Protein AF-A0A924Z1G3-F1 (afdb_monomer)

Radius of gyration: 23.83 Å; Cα contacts (8 Å, |Δi|>4): 355; chains: 1; bounding box: 71×50×81 Å

pLDDT: mean 85.15, std 18.87, range [30.86, 98.88]

Structure (mmCIF, N/CA/C/O backbone):
data_AF-A0A924Z1G3-F1
#
_entry.id   AF-A0A924Z1G3-F1
#
loop_
_atom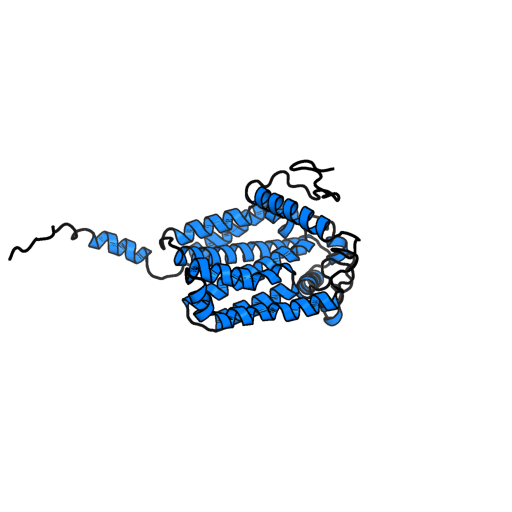_site.group_PDB
_atom_site.id
_atom_site.type_symbol
_atom_site.label_atom_id
_atom_site.label_alt_id
_atom_site.label_comp_id
_atom_site.label_asym_id
_atom_site.label_entity_id
_atom_site.label_seq_id
_atom_site.pdbx_PDB_ins_code
_atom_site.Cartn_x
_atom_site.Cartn_y
_atom_site.Cartn_z
_atom_site.occupancy
_atom_site.B_iso_or_equiv
_atom_site.auth_seq_id
_atom_site.auth_comp_id
_atom_site.auth_asym_id
_atom_site.auth_atom_id
_atom_site.pdbx_PDB_model_num
ATOM 1 N N . MET A 1 1 ? -36.038 4.996 56.660 1.00 42.31 1 MET A N 1
ATOM 2 C CA . MET A 1 1 ? -36.622 4.134 55.610 1.00 42.31 1 MET A CA 1
ATOM 3 C C . MET A 1 1 ? -37.498 5.007 54.729 1.00 42.31 1 MET A C 1
ATOM 5 O O . MET A 1 1 ? -38.555 5.425 55.170 1.00 42.31 1 MET A O 1
ATOM 9 N N . SER A 1 2 ? -37.010 5.364 53.544 1.00 33.62 2 SER A N 1
ATOM 10 C CA . SER A 1 2 ? -37.752 6.090 52.510 1.00 33.62 2 SER A CA 1
ATOM 11 C C . SER A 1 2 ? -37.329 5.473 51.181 1.00 33.62 2 SER A C 1
ATOM 13 O O . SER A 1 2 ? -36.152 5.523 50.829 1.00 33.62 2 SER A O 1
ATOM 15 N N . ALA A 1 3 ? -38.258 4.781 50.525 1.00 36.69 3 ALA A N 1
ATOM 16 C CA . ALA A 1 3 ? -38.058 4.166 49.223 1.00 36.69 3 ALA A CA 1
ATOM 17 C C . ALA A 1 3 ? -38.470 5.180 48.148 1.00 36.69 3 ALA A C 1
ATOM 19 O O . ALA A 1 3 ? -39.640 5.544 48.057 1.00 36.69 3 ALA A O 1
ATOM 20 N N . GLN A 1 4 ? -37.511 5.648 47.348 1.00 35.72 4 GLN A N 1
ATOM 21 C CA . GLN A 1 4 ? -37.794 6.430 46.145 1.00 35.72 4 GLN A CA 1
ATOM 22 C C . GLN A 1 4 ? -38.239 5.487 45.018 1.00 35.72 4 GLN A C 1
ATOM 24 O O . GLN A 1 4 ? -37.477 4.630 44.572 1.00 35.72 4 GLN A O 1
ATOM 29 N N . GLN A 1 5 ? -39.485 5.652 44.571 1.00 38.03 5 GLN A N 1
ATOM 30 C CA . GLN A 1 5 ? -40.029 5.043 43.356 1.00 38.03 5 GLN A CA 1
ATOM 31 C C . GLN A 1 5 ? -39.464 5.743 42.109 1.00 38.03 5 GLN A C 1
ATOM 33 O O . GLN A 1 5 ? -39.515 6.967 42.000 1.00 38.03 5 GLN A O 1
ATOM 38 N N . PHE A 1 6 ? -38.961 4.955 41.156 1.00 30.86 6 PHE A N 1
ATOM 39 C CA . PHE A 1 6 ? -38.629 5.398 39.797 1.00 30.86 6 PHE A CA 1
ATOM 40 C C . PHE A 1 6 ? -39.895 5.421 38.905 1.00 30.86 6 PHE A C 1
ATOM 42 O O . PHE A 1 6 ? -40.743 4.540 39.066 1.00 30.86 6 PHE A O 1
ATOM 49 N N . PRO A 1 7 ? -40.045 6.366 37.950 1.00 34.09 7 PRO A N 1
ATOM 50 C CA . PRO A 1 7 ? -41.240 6.459 37.102 1.00 34.09 7 PRO A CA 1
ATOM 51 C C . PRO A 1 7 ? -41.309 5.387 35.996 1.00 34.09 7 PRO A C 1
ATOM 53 O O . PRO A 1 7 ? -40.314 5.070 35.346 1.00 34.09 7 PRO A O 1
ATOM 56 N N . GLN A 1 8 ? -42.523 4.880 35.756 1.00 38.50 8 GLN A N 1
ATOM 57 C CA . GLN A 1 8 ? -42.908 3.853 34.774 1.00 38.50 8 GLN A CA 1
ATOM 58 C C . GLN A 1 8 ? -43.097 4.402 33.339 1.00 38.50 8 GLN A C 1
ATOM 60 O O . GLN A 1 8 ? -44.210 4.406 32.820 1.00 38.50 8 GLN A O 1
ATOM 65 N N . THR A 1 9 ? -42.041 4.850 32.656 1.00 37.19 9 THR A N 1
ATOM 66 C CA . THR A 1 9 ? -42.156 5.353 31.261 1.00 37.19 9 THR A CA 1
ATOM 67 C C . THR A 1 9 ? -41.423 4.525 30.200 1.00 37.19 9 THR A C 1
ATOM 69 O O . THR A 1 9 ? -41.152 5.024 29.115 1.00 37.19 9 THR A O 1
ATOM 72 N N . LEU A 1 10 ? -41.153 3.240 30.446 1.00 34.25 10 LEU A N 1
ATOM 73 C CA . LEU A 1 10 ? -40.474 2.352 29.484 1.00 34.25 10 LEU A CA 1
ATOM 74 C C . LEU A 1 10 ? -41.282 1.083 29.187 1.00 34.25 10 LEU A C 1
ATOM 76 O O . LEU A 1 10 ? -40.816 -0.025 29.441 1.00 34.25 10 LEU A O 1
ATOM 80 N N . GLN A 1 11 ? -42.511 1.222 28.684 1.00 34.03 11 GLN A N 1
ATOM 81 C CA . GLN A 1 11 ? -43.325 0.043 28.349 1.00 34.03 11 GLN A CA 1
ATOM 82 C C . GLN A 1 11 ? -44.000 0.049 26.972 1.00 34.03 11 GLN A C 1
ATOM 84 O O . GLN A 1 11 ? -44.698 -0.910 26.668 1.00 34.03 11 GLN A O 1
ATOM 89 N N . ASN A 1 12 ? -43.723 1.030 26.103 1.00 35.09 12 ASN A N 1
ATOM 90 C CA . ASN A 1 12 ? -44.303 1.074 24.749 1.00 35.09 12 ASN A CA 1
ATOM 91 C C . ASN A 1 12 ? -43.307 1.013 23.572 1.00 35.09 12 ASN A C 1
ATOM 93 O O . ASN A 1 12 ? -43.742 1.107 22.430 1.00 35.09 12 ASN A O 1
ATOM 97 N N . ASP A 1 13 ? -42.018 0.740 23.801 1.00 38.75 13 ASP A N 1
ATOM 98 C CA . ASP A 1 13 ? -41.019 0.618 22.715 1.00 38.75 13 ASP A CA 1
ATOM 99 C C . ASP A 1 13 ? -40.715 -0.829 22.278 1.00 38.75 13 ASP A C 1
ATOM 101 O O . ASP A 1 13 ? -39.900 -1.072 21.392 1.00 38.75 13 ASP A O 1
ATOM 105 N N . ALA A 1 14 ? -41.408 -1.831 22.827 1.00 36.75 14 ALA A N 1
ATOM 106 C CA . ALA A 1 14 ? -41.093 -3.237 22.547 1.00 36.75 14 ALA A CA 1
ATOM 107 C C . ALA A 1 14 ? -41.352 -3.669 21.083 1.00 36.75 14 ALA A C 1
ATOM 109 O O . ALA A 1 14 ? -40.750 -4.638 20.612 1.00 36.75 14 ALA A O 1
ATOM 110 N N . ALA A 1 15 ? -42.217 -2.957 20.348 1.00 36.31 15 ALA A N 1
ATOM 111 C CA . ALA A 1 15 ? -42.542 -3.251 18.947 1.00 36.31 15 ALA A CA 1
ATOM 112 C C . ALA A 1 15 ? -41.653 -2.497 17.932 1.00 36.31 15 ALA A C 1
ATOM 114 O O . ALA A 1 15 ? -41.429 -2.984 16.824 1.00 36.31 15 ALA A O 1
ATOM 115 N N . SER A 1 16 ? -41.109 -1.331 18.299 1.00 38.12 16 SER A N 1
ATOM 116 C CA . SER A 1 16 ? -40.141 -0.578 17.484 1.00 38.12 16 SER A CA 1
ATOM 117 C C . SER A 1 16 ? -38.719 -1.124 17.664 1.00 38.12 16 SER A C 1
ATOM 119 O O . SER A 1 16 ? -37.972 -1.230 16.686 1.00 38.12 16 SER A O 1
ATOM 121 N N . ASP A 1 17 ? -38.374 -1.579 18.873 1.00 36.97 17 ASP A N 1
ATOM 122 C CA . ASP A 1 17 ? -37.082 -2.204 19.168 1.00 36.97 17 ASP A CA 1
ATOM 123 C C . ASP A 1 17 ? -36.916 -3.586 18.529 1.00 36.97 17 ASP A C 1
ATOM 125 O O . ASP A 1 17 ? -35.795 -3.976 18.215 1.00 36.97 17 ASP A O 1
ATOM 129 N N . THR A 1 18 ? -37.996 -4.323 18.262 1.00 38.16 18 THR A N 1
ATOM 130 C CA . THR A 1 18 ? -37.927 -5.631 17.584 1.00 38.16 18 THR A CA 1
ATOM 131 C C . THR A 1 18 ? -37.668 -5.495 16.080 1.00 38.16 18 THR A C 1
ATOM 133 O O . THR A 1 18 ? -36.823 -6.217 15.549 1.00 38.16 18 THR A O 1
ATOM 136 N N . ALA A 1 19 ? -38.270 -4.507 15.407 1.00 34.28 19 ALA A N 1
ATOM 137 C CA . ALA A 1 19 ? -37.985 -4.202 13.998 1.00 34.28 19 ALA A CA 1
ATOM 138 C C . ALA A 1 19 ? -36.577 -3.603 13.797 1.00 34.28 19 ALA A C 1
ATOM 140 O O . ALA A 1 19 ? -35.892 -3.893 12.811 1.00 34.28 19 ALA A O 1
ATOM 141 N N . LEU A 1 20 ? -36.103 -2.804 14.759 1.00 35.56 20 LEU A N 1
ATOM 142 C CA . LEU A 1 20 ? -34.738 -2.283 14.771 1.00 35.56 20 LEU A CA 1
ATOM 143 C C . LEU A 1 20 ? -33.723 -3.381 15.128 1.00 35.56 20 LEU A C 1
ATOM 145 O O . LEU A 1 20 ? -32.708 -3.509 14.447 1.00 35.56 20 LEU A O 1
ATOM 149 N N . ALA A 1 21 ? -34.003 -4.250 16.101 1.00 33.88 21 ALA A N 1
ATOM 150 C CA . ALA A 1 21 ? -33.153 -5.396 16.436 1.00 33.88 21 ALA A CA 1
ATOM 151 C C . ALA A 1 21 ? -33.030 -6.410 15.283 1.00 33.88 21 ALA A C 1
ATOM 153 O O . ALA A 1 21 ? -31.948 -6.975 15.091 1.00 33.88 21 ALA A O 1
ATOM 154 N N . GLU A 1 22 ? -34.069 -6.591 14.459 1.00 35.38 22 GLU A N 1
ATOM 155 C CA . GLU A 1 22 ? -33.998 -7.391 13.227 1.00 35.38 22 GLU A CA 1
ATOM 156 C C . GLU A 1 22 ? -33.122 -6.745 12.138 1.00 35.38 22 GLU A C 1
ATOM 158 O O . GLU A 1 22 ? -32.389 -7.448 11.434 1.00 35.38 22 GLU A O 1
ATOM 163 N N . LEU A 1 23 ? -33.089 -5.410 12.060 1.00 37.44 23 LEU A N 1
ATOM 164 C CA . LEU A 1 23 ? -32.123 -4.652 11.249 1.00 37.44 23 LEU A CA 1
ATOM 165 C C . LEU A 1 23 ? -30.696 -4.661 11.843 1.00 37.44 23 LEU A C 1
ATOM 167 O O . LEU A 1 23 ? -29.722 -4.479 11.105 1.00 37.44 23 LEU A O 1
ATOM 171 N N . PHE A 1 24 ? -30.557 -4.916 13.153 1.00 43.78 24 PHE A N 1
ATOM 172 C CA . PHE A 1 24 ? -29.307 -4.868 13.932 1.00 43.78 24 PHE A CA 1
ATOM 173 C C . PHE A 1 24 ? -28.750 -6.228 14.378 1.00 43.78 24 PHE A C 1
ATOM 175 O O . PHE A 1 24 ? -27.794 -6.286 15.165 1.00 43.78 24 PHE A O 1
ATOM 182 N N . GLY A 1 25 ? -29.244 -7.328 13.806 1.00 36.34 25 GLY A N 1
ATOM 183 C CA . GLY A 1 25 ? -28.606 -8.633 13.932 1.00 36.34 25 GLY A CA 1
ATOM 184 C C . GLY A 1 25 ? -27.134 -8.574 13.504 1.00 36.34 25 GLY A C 1
ATOM 185 O O . GLY A 1 25 ? -26.769 -7.900 12.542 1.00 36.34 25 GLY A O 1
ATOM 186 N N . SER A 1 26 ? -26.275 -9.319 14.201 1.00 42.66 26 SER A N 1
ATOM 187 C CA . SER A 1 26 ? -24.815 -9.473 14.024 1.00 42.66 26 SER A CA 1
ATOM 188 C C . SER A 1 26 ? -24.332 -9.924 12.628 1.00 42.66 26 SER A C 1
ATOM 190 O O . SER A 1 26 ? -23.189 -10.357 12.453 1.00 42.66 26 SER A O 1
ATOM 192 N N . ARG A 1 27 ? -25.181 -9.840 11.607 1.00 45.12 27 ARG A N 1
ATOM 193 C CA . ARG A 1 27 ? -24.913 -10.284 10.252 1.00 45.12 27 ARG A CA 1
ATOM 194 C C . ARG A 1 27 ? -24.070 -9.243 9.525 1.00 45.12 27 ARG A C 1
ATOM 196 O O . ARG A 1 27 ? -24.288 -8.034 9.581 1.00 45.12 27 ARG A O 1
ATOM 203 N N . ALA A 1 28 ? -23.059 -9.733 8.812 1.00 54.34 28 ALA A N 1
ATOM 204 C CA . ALA A 1 28 ? -22.385 -8.941 7.797 1.00 54.34 28 ALA A CA 1
ATOM 205 C C . ALA A 1 28 ? -23.437 -8.302 6.871 1.00 54.34 28 ALA A C 1
ATOM 207 O O . ALA A 1 28 ? -24.471 -8.924 6.634 1.00 54.34 28 ALA A O 1
ATOM 208 N N . ALA A 1 29 ? -23.162 -7.102 6.340 1.00 60.56 29 ALA A N 1
ATOM 209 C CA . ALA A 1 29 ? -24.083 -6.420 5.426 1.00 60.56 29 ALA A CA 1
ATOM 210 C C . ALA A 1 29 ? -24.627 -7.419 4.382 1.00 60.56 29 ALA A C 1
ATOM 212 O O . ALA A 1 29 ? -23.820 -8.225 3.884 1.00 60.56 29 ALA A O 1
ATOM 213 N N . PRO A 1 30 ? -25.943 -7.405 4.082 1.00 70.81 30 PRO A N 1
ATOM 214 C CA . PRO A 1 30 ? -26.553 -8.302 3.110 1.00 70.81 30 PRO A CA 1
ATOM 215 C C . PRO A 1 30 ? -25.694 -8.389 1.851 1.00 70.81 30 PRO A C 1
ATOM 217 O O . PRO A 1 30 ? -25.149 -7.375 1.411 1.00 70.81 30 PRO A O 1
ATOM 220 N N . ARG A 1 31 ? -25.559 -9.588 1.264 1.00 75.50 31 ARG A N 1
ATOM 221 C CA . ARG A 1 31 ? -24.712 -9.803 0.072 1.00 75.50 31 ARG A CA 1
ATOM 222 C C . ARG A 1 31 ? -24.973 -8.745 -1.009 1.00 75.50 31 ARG A C 1
ATOM 224 O O . ARG A 1 31 ? -24.018 -8.198 -1.543 1.00 75.50 31 ARG A O 1
ATOM 231 N N . ARG A 1 32 ? -26.245 -8.373 -1.208 1.00 81.31 32 ARG A N 1
ATOM 232 C CA . ARG A 1 32 ? -26.676 -7.293 -2.110 1.00 81.31 32 ARG A CA 1
ATOM 233 C C . ARG A 1 32 ? -25.989 -5.952 -1.830 1.00 81.31 32 ARG A C 1
ATOM 235 O O . ARG A 1 32 ? -25.454 -5.363 -2.756 1.00 81.31 32 ARG A O 1
ATOM 242 N N . ILE A 1 33 ? -25.925 -5.497 -0.576 1.00 84.81 33 ILE A N 1
ATOM 243 C CA . ILE A 1 33 ? -25.277 -4.221 -0.217 1.00 84.81 33 ILE A CA 1
ATOM 244 C C . ILE A 1 33 ? -23.782 -4.262 -0.540 1.00 84.81 33 ILE A C 1
ATOM 246 O O . ILE A 1 33 ? -23.249 -3.313 -1.100 1.00 84.81 33 ILE A O 1
ATOM 250 N N . LYS A 1 34 ? -23.100 -5.373 -0.239 1.00 83.69 34 LYS A N 1
ATOM 251 C CA . LYS A 1 34 ? -21.671 -5.512 -0.562 1.00 83.69 34 LYS A CA 1
ATOM 252 C C . LYS A 1 34 ? -21.420 -5.449 -2.068 1.00 83.69 34 LYS A C 1
ATOM 254 O O . LYS A 1 34 ? -20.486 -4.775 -2.488 1.00 83.69 34 LYS A O 1
ATOM 259 N N . THR A 1 35 ? -22.257 -6.121 -2.859 1.00 88.69 35 THR A N 1
ATOM 260 C CA . THR A 1 35 ? -22.188 -6.076 -4.324 1.00 88.69 35 THR A CA 1
ATOM 261 C C . THR A 1 35 ? -22.452 -4.668 -4.850 1.00 88.69 35 THR A C 1
ATOM 263 O O . THR A 1 35 ? -21.707 -4.205 -5.703 1.00 88.69 35 THR A O 1
ATOM 266 N N . LEU A 1 36 ? -23.444 -3.958 -4.303 1.00 93.31 36 LEU A N 1
ATOM 267 C CA . LEU A 1 36 ? -23.728 -2.568 -4.672 1.00 93.31 36 LEU A CA 1
ATOM 268 C C . LEU A 1 36 ? -22.552 -1.639 -4.348 1.00 93.31 36 LEU A C 1
ATOM 270 O O . LEU A 1 36 ? -22.162 -0.845 -5.195 1.00 93.31 36 LEU A O 1
ATOM 274 N N . CYS A 1 37 ? -21.936 -1.765 -3.169 1.00 92.56 37 CYS A N 1
ATOM 275 C CA . CYS A 1 37 ? -20.754 -0.975 -2.816 1.00 92.56 37 CYS A CA 1
ATOM 276 C C . CYS A 1 37 ? -19.562 -1.274 -3.733 1.00 92.56 37 CYS A C 1
ATOM 278 O O . CYS A 1 37 ? -18.871 -0.349 -4.147 1.00 92.56 37 CYS A O 1
ATOM 280 N N . ALA A 1 38 ? -19.329 -2.545 -4.071 1.00 93.44 38 ALA A N 1
ATOM 281 C CA . ALA A 1 38 ? -18.275 -2.916 -5.010 1.00 93.44 38 ALA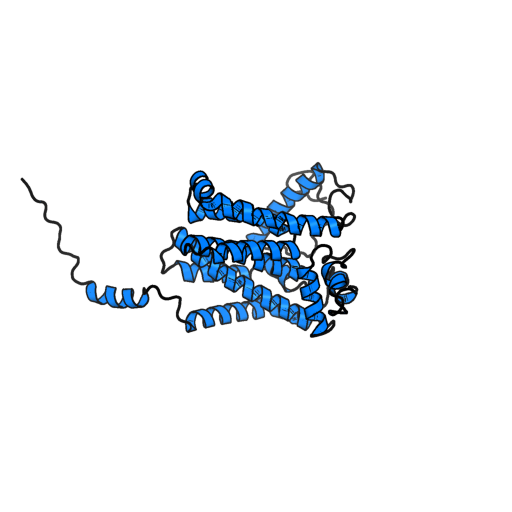 A CA 1
ATOM 282 C C . ALA A 1 38 ? -18.545 -2.378 -6.420 1.00 93.44 38 ALA A C 1
ATOM 284 O O . ALA A 1 38 ? -17.637 -1.832 -7.040 1.00 93.44 38 ALA A O 1
ATOM 285 N N . GLY A 1 39 ? -19.794 -2.461 -6.887 1.00 96.56 39 GLY A N 1
ATOM 286 C CA . GLY A 1 39 ? -20.223 -1.871 -8.153 1.00 96.56 39 GLY A CA 1
ATOM 287 C C . GLY A 1 39 ? -20.054 -0.351 -8.176 1.00 96.56 39 GLY A C 1
ATOM 288 O O . GLY A 1 39 ? -19.553 0.184 -9.157 1.00 96.56 39 GLY A O 1
ATOM 289 N N . LEU A 1 40 ? -20.389 0.339 -7.082 1.00 97.69 40 LEU A N 1
ATOM 290 C CA . LEU A 1 40 ? -20.211 1.786 -6.953 1.00 97.69 40 LEU A CA 1
ATOM 291 C C . LEU A 1 40 ? -18.732 2.194 -6.968 1.00 97.69 40 LEU A C 1
ATOM 293 O O . LEU A 1 40 ? -18.369 3.127 -7.678 1.00 97.69 40 LEU A O 1
ATOM 297 N N . ILE A 1 41 ? -17.876 1.494 -6.214 1.00 97.69 41 ILE A N 1
ATOM 298 C CA . ILE A 1 41 ? -16.425 1.736 -6.220 1.00 97.69 41 ILE A CA 1
ATOM 299 C C . ILE A 1 41 ? -15.870 1.534 -7.630 1.00 97.69 41 ILE A C 1
ATOM 301 O O . ILE A 1 41 ? -15.156 2.400 -8.127 1.00 97.69 41 ILE A O 1
ATOM 305 N N . LEU A 1 42 ? -16.223 0.424 -8.286 1.00 97.44 42 LEU A N 1
ATOM 306 C CA . LEU A 1 42 ? -15.792 0.142 -9.652 1.00 97.44 42 LEU A CA 1
ATOM 307 C C . LEU A 1 42 ? -16.242 1.245 -10.615 1.00 97.44 42 LEU A C 1
ATOM 309 O O . LEU A 1 42 ? -15.419 1.776 -11.353 1.00 97.44 42 LEU A O 1
ATOM 313 N N . LEU A 1 43 ? -17.522 1.623 -10.573 1.00 97.75 43 LEU A N 1
ATOM 314 C CA . LEU A 1 43 ? -18.075 2.682 -11.413 1.00 97.75 43 LEU A CA 1
ATOM 315 C C . LEU A 1 43 ? -17.304 3.994 -11.235 1.00 97.75 43 LEU A C 1
ATOM 317 O O . LEU A 1 43 ? -16.904 4.604 -12.220 1.00 97.75 43 LEU A O 1
ATOM 321 N N . LEU A 1 44 ? -17.053 4.416 -9.995 1.00 97.69 44 LEU A N 1
ATOM 322 C CA . LEU A 1 44 ? -16.338 5.662 -9.725 1.00 97.69 44 LEU A CA 1
ATOM 323 C C . LEU A 1 44 ? -14.880 5.614 -10.178 1.00 97.69 44 LEU A C 1
ATOM 325 O O . LEU A 1 44 ? -14.400 6.599 -10.739 1.00 97.69 44 LEU A O 1
ATOM 329 N N . VAL A 1 45 ? -14.190 4.483 -10.004 1.00 96.88 45 VAL A N 1
ATOM 330 C CA . VAL A 1 45 ? -12.833 4.296 -10.539 1.00 96.88 45 VAL A CA 1
ATOM 331 C C . VAL A 1 45 ? -12.839 4.414 -12.063 1.00 96.88 45 VAL A C 1
ATOM 333 O O . VAL A 1 45 ? -12.035 5.163 -12.609 1.00 96.88 45 VAL A O 1
ATOM 336 N N . LEU A 1 46 ? -13.781 3.767 -12.755 1.00 95.69 46 LEU A N 1
ATOM 337 C CA . LEU A 1 46 ? -13.897 3.867 -14.213 1.00 95.69 46 LEU A CA 1
ATOM 338 C C . LEU A 1 46 ? -14.223 5.295 -14.676 1.00 95.69 46 LEU A C 1
ATOM 340 O O . LEU A 1 46 ? -13.639 5.766 -15.645 1.00 95.69 46 LEU A O 1
ATOM 344 N N . LEU A 1 47 ? -15.098 6.018 -13.974 1.00 96.19 47 LEU A N 1
ATOM 345 C CA . LEU A 1 47 ? -15.448 7.399 -14.330 1.00 96.19 47 LEU A CA 1
ATOM 346 C C . LEU A 1 47 ? -14.282 8.377 -14.142 1.00 96.19 47 LEU A C 1
ATOM 348 O O . LEU A 1 47 ? -14.110 9.296 -14.939 1.00 96.19 47 LEU A O 1
ATOM 352 N N . THR A 1 48 ? -13.491 8.197 -13.086 1.00 94.88 48 THR A N 1
ATOM 353 C CA . THR A 1 48 ? -12.429 9.147 -12.712 1.00 94.88 48 THR A CA 1
ATOM 354 C C . THR A 1 48 ? -11.081 8.816 -13.341 1.00 94.88 48 THR A C 1
ATOM 356 O O . THR A 1 48 ? -10.329 9.724 -13.686 1.00 94.88 48 THR A O 1
ATOM 359 N N . HIS A 1 49 ? -10.782 7.530 -13.527 1.00 94.31 49 HIS A N 1
ATOM 360 C CA . HIS A 1 49 ? -9.495 7.055 -14.029 1.00 94.31 49 HIS A CA 1
ATOM 361 C C . HIS A 1 49 ? -9.599 6.439 -15.427 1.00 94.31 49 HIS A C 1
ATOM 363 O O . HIS A 1 49 ? -8.584 6.353 -16.102 1.00 94.31 49 HIS A O 1
ATOM 369 N N . GLY A 1 50 ? -10.789 6.069 -15.915 1.00 92.06 50 GLY A N 1
ATOM 370 C CA . GLY A 1 50 ? -10.955 5.311 -17.165 1.00 92.06 50 GLY A CA 1
ATOM 371 C C . GLY A 1 50 ? -10.442 6.005 -18.427 1.00 92.06 50 GLY A C 1
ATOM 372 O O . GLY A 1 50 ? -10.173 5.334 -19.417 1.00 92.06 50 GLY A O 1
ATOM 373 N N . ARG A 1 51 ? -10.219 7.327 -18.399 1.00 91.94 51 ARG A N 1
ATOM 374 C CA . ARG A 1 51 ? -9.526 8.026 -19.495 1.00 91.94 51 ARG A CA 1
ATOM 375 C C . ARG A 1 51 ? -8.097 7.520 -19.711 1.00 91.94 51 ARG A C 1
ATOM 377 O O . ARG A 1 51 ? -7.620 7.591 -20.837 1.00 91.94 51 ARG A O 1
ATOM 384 N N . SER A 1 52 ? -7.434 6.991 -18.678 1.00 91.38 52 SER A N 1
ATOM 385 C CA . SER A 1 52 ? -6.097 6.404 -18.826 1.00 91.38 52 SER A CA 1
ATOM 386 C C . SER A 1 52 ? -6.094 5.041 -19.503 1.00 91.38 52 SER A C 1
ATOM 388 O O . SER A 1 52 ? -5.022 4.531 -19.783 1.00 91.38 52 SER A O 1
ATOM 390 N N . TRP A 1 53 ? -7.254 4.469 -19.837 1.00 91.88 53 TRP A N 1
ATOM 391 C CA . TRP A 1 53 ? -7.324 3.215 -20.584 1.00 91.88 53 TRP A CA 1
ATOM 392 C C . TRP A 1 53 ? -6.605 3.312 -21.933 1.00 91.88 53 TRP A C 1
ATOM 394 O O . TRP A 1 53 ? -5.930 2.375 -22.340 1.00 91.88 53 TRP A O 1
ATOM 404 N N . HIS A 1 54 ? -6.722 4.470 -22.589 1.00 88.31 54 HIS A N 1
ATOM 405 C CA . HIS A 1 54 ? -6.035 4.801 -23.838 1.00 88.31 54 HIS A CA 1
ATOM 406 C C . HIS A 1 54 ? -4.707 5.540 -23.600 1.00 88.31 54 HIS A C 1
ATOM 408 O O . HIS A 1 54 ? -4.226 6.244 -24.484 1.00 88.31 54 HIS A O 1
ATOM 414 N N . GLY A 1 55 ? -4.158 5.453 -22.386 1.00 89.25 55 GLY A N 1
ATOM 415 C CA . GLY A 1 55 ? -2.869 6.036 -22.041 1.00 89.25 55 GLY A CA 1
ATOM 416 C C . GLY A 1 55 ? -1.712 5.272 -22.682 1.00 89.25 55 GLY A C 1
ATOM 417 O O . GLY A 1 55 ? -1.780 4.063 -22.893 1.00 89.25 55 GLY A O 1
ATOM 418 N N . GLU A 1 56 ? -0.637 5.993 -22.982 1.00 93.44 56 GLU A N 1
ATOM 419 C CA . GLU A 1 56 ? 0.620 5.409 -23.445 1.00 93.44 56 GLU A CA 1
ATOM 420 C C . GLU A 1 56 ? 1.552 5.106 -22.265 1.00 93.44 56 GLU A C 1
ATOM 422 O O . GLU A 1 56 ? 1.361 5.590 -21.147 1.00 93.44 56 GLU A O 1
ATOM 427 N N . PHE A 1 57 ? 2.601 4.326 -22.523 1.00 94.56 57 PHE A N 1
ATOM 428 C CA . PHE A 1 57 ? 3.689 4.150 -21.567 1.00 94.56 57 PHE A CA 1
ATOM 429 C C . PHE A 1 57 ? 4.483 5.448 -21.422 1.00 94.56 57 PHE A C 1
ATOM 431 O O . PHE A 1 57 ? 5.035 5.957 -22.397 1.00 94.56 57 PHE A O 1
ATOM 438 N N . VAL A 1 58 ? 4.597 5.950 -20.195 1.00 92.19 58 VAL A N 1
ATOM 439 C CA . VAL A 1 58 ? 5.301 7.201 -19.882 1.00 92.19 58 VAL A CA 1
ATOM 440 C C . VAL A 1 58 ? 6.428 6.959 -18.879 1.00 92.19 58 VAL A C 1
ATOM 442 O O . VAL A 1 58 ? 6.369 6.036 -18.073 1.00 92.19 58 VAL A O 1
ATOM 445 N N . LEU A 1 59 ? 7.471 7.793 -18.901 1.00 90.06 59 LEU A N 1
ATOM 446 C CA . LEU A 1 59 ? 8.589 7.736 -17.942 1.00 90.06 59 LEU A CA 1
ATOM 447 C C . LEU A 1 59 ? 9.213 6.337 -17.777 1.00 90.06 59 LEU A C 1
ATOM 449 O O . LEU A 1 59 ? 9.682 5.723 -18.740 1.00 90.06 59 LEU A O 1
ATOM 453 N N . ASP A 1 60 ? 9.215 5.834 -16.538 1.00 91.38 60 ASP A N 1
ATOM 454 C CA . ASP A 1 60 ? 9.815 4.582 -16.134 1.00 91.38 60 ASP A CA 1
ATOM 455 C C . ASP A 1 60 ? 9.060 3.395 -16.724 1.00 91.38 60 ASP A C 1
ATOM 457 O O . ASP A 1 60 ? 9.593 2.293 -16.673 1.00 91.38 60 ASP A O 1
ATOM 461 N N . ASP A 1 61 ? 7.889 3.581 -17.350 1.00 94.06 61 ASP A N 1
ATOM 462 C CA . ASP A 1 61 ? 7.211 2.522 -18.109 1.00 94.06 61 ASP A CA 1
ATOM 463 C C . ASP A 1 61 ? 8.090 2.024 -19.254 1.00 94.06 61 ASP A C 1
ATOM 465 O O . ASP A 1 61 ? 8.121 0.828 -19.553 1.00 94.06 61 ASP A O 1
ATOM 469 N N . SER A 1 62 ? 8.880 2.923 -19.850 1.00 92.81 62 SER A N 1
ATOM 470 C CA . SER A 1 62 ? 9.865 2.550 -20.860 1.00 92.81 62 SER A CA 1
ATOM 471 C C . SER A 1 62 ? 10.901 1.579 -20.294 1.00 92.81 62 SER A C 1
ATOM 473 O O . SER A 1 62 ? 11.204 0.565 -20.917 1.00 92.81 62 SER A O 1
ATOM 475 N N . GLY A 1 63 ? 11.438 1.852 -19.102 1.00 91.62 63 GLY A N 1
ATOM 476 C CA . GLY A 1 63 ? 12.394 0.961 -18.439 1.00 91.62 63 GLY A CA 1
ATOM 477 C C . GLY A 1 63 ? 11.748 -0.311 -17.892 1.00 91.62 63 GLY A C 1
ATOM 478 O O . GLY A 1 63 ? 12.336 -1.377 -17.985 1.00 91.62 63 GLY A O 1
ATOM 479 N N . THR A 1 64 ? 10.532 -0.206 -17.362 1.00 93.31 64 THR A N 1
ATOM 480 C CA . THR A 1 64 ? 9.806 -1.268 -16.650 1.00 93.31 64 THR A CA 1
ATOM 481 C C . THR A 1 64 ? 9.174 -2.284 -17.583 1.00 93.31 64 THR A C 1
ATOM 483 O O . THR A 1 64 ? 9.150 -3.474 -17.269 1.00 93.31 64 THR A O 1
ATOM 486 N N . VAL A 1 65 ? 8.655 -1.819 -18.720 1.00 94.56 65 VAL A N 1
ATOM 487 C CA . VAL A 1 65 ? 7.906 -2.635 -19.676 1.00 94.56 65 VAL A CA 1
ATOM 488 C C . VAL A 1 65 ? 8.660 -2.725 -20.997 1.00 94.56 65 VAL A C 1
ATOM 490 O O . VAL A 1 65 ? 9.072 -3.812 -21.397 1.00 94.56 65 VAL A O 1
ATOM 493 N N . LEU A 1 66 ? 8.881 -1.599 -21.680 1.00 94.38 66 LEU A N 1
ATOM 494 C CA . LEU A 1 66 ? 9.319 -1.611 -23.083 1.00 94.38 66 LEU A CA 1
ATOM 495 C C . LEU A 1 66 ? 10.749 -2.122 -23.285 1.00 94.38 66 LEU A C 1
ATOM 497 O O . LEU A 1 66 ? 10.990 -2.876 -24.224 1.00 94.38 66 LEU A O 1
ATOM 501 N N . ARG A 1 67 ? 11.679 -1.744 -22.408 1.00 92.56 67 ARG A N 1
ATOM 502 C CA . ARG A 1 67 ? 13.103 -2.119 -22.467 1.00 92.56 67 ARG A CA 1
ATOM 503 C C . ARG A 1 67 ? 13.476 -3.224 -21.483 1.00 92.56 67 ARG A C 1
ATOM 505 O O . ARG A 1 67 ? 14.623 -3.657 -21.451 1.00 92.56 67 ARG A O 1
ATOM 512 N N . ASN A 1 68 ? 12.517 -3.686 -20.688 1.00 92.62 68 ASN A N 1
ATOM 513 C CA . ASN A 1 68 ? 12.752 -4.735 -19.718 1.00 92.62 68 ASN A CA 1
ATOM 514 C C . ASN A 1 68 ? 12.745 -6.106 -20.402 1.00 92.62 68 ASN A C 1
ATOM 516 O O . ASN A 1 68 ? 11.697 -6.596 -20.835 1.00 92.62 68 ASN A O 1
ATOM 520 N N . ASN A 1 69 ? 13.918 -6.724 -20.499 1.00 91.62 69 ASN A N 1
ATOM 521 C CA . ASN A 1 69 ? 14.056 -8.056 -21.078 1.00 91.62 69 ASN A CA 1
ATOM 522 C C . ASN A 1 69 ? 13.676 -9.167 -20.093 1.00 91.62 69 ASN A C 1
ATOM 524 O O . ASN A 1 69 ? 13.273 -10.242 -20.532 1.00 91.62 69 ASN A O 1
ATOM 528 N N . SE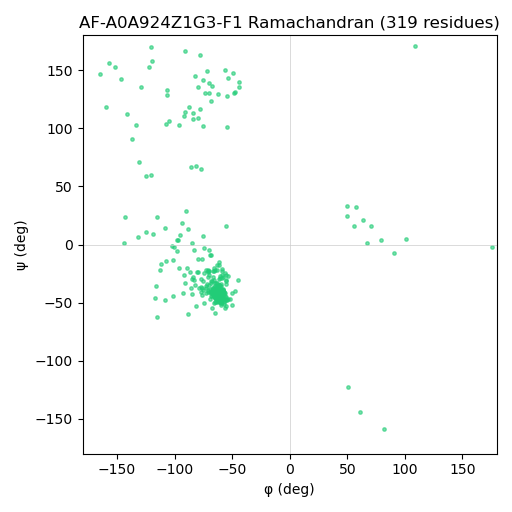R A 1 70 ? 13.729 -8.924 -18.780 1.00 92.94 70 SER A N 1
ATOM 529 C CA . SER A 1 70 ? 13.461 -9.981 -17.799 1.00 92.94 70 SER A CA 1
ATOM 530 C C . SER A 1 70 ? 11.994 -10.391 -17.737 1.00 92.94 70 SER A C 1
ATOM 532 O O . SER A 1 70 ? 11.691 -11.510 -17.343 1.00 92.94 70 SER A O 1
ATOM 534 N N . ILE A 1 71 ? 11.073 -9.532 -18.183 1.00 94.62 71 ILE A N 1
ATOM 535 C CA . ILE A 1 71 ? 9.635 -9.837 -18.223 1.00 94.62 71 ILE A CA 1
ATOM 536 C C . ILE A 1 71 ? 9.209 -10.622 -19.471 1.00 94.62 71 ILE A C 1
ATOM 538 O O . ILE A 1 71 ? 8.035 -10.968 -19.598 1.00 94.62 71 ILE A O 1
ATOM 542 N N . ARG A 1 72 ? 10.127 -10.852 -20.420 1.00 94.62 72 ARG A N 1
ATOM 543 C CA . ARG A 1 72 ? 9.806 -11.394 -21.751 1.00 94.62 72 ARG A CA 1
ATOM 544 C C . ARG A 1 72 ? 9.633 -12.905 -21.765 1.00 94.62 72 ARG A C 1
ATOM 546 O O . ARG A 1 72 ? 8.934 -13.412 -22.637 1.00 94.62 72 ARG A O 1
ATOM 553 N N . ASP A 1 73 ? 10.227 -13.594 -20.797 1.00 93.25 73 ASP A N 1
ATOM 554 C CA . ASP A 1 73 ? 10.178 -15.044 -20.668 1.00 93.25 73 ASP A CA 1
ATOM 555 C C . ASP A 1 73 ? 9.868 -15.444 -19.220 1.00 93.25 73 ASP A C 1
ATOM 557 O O . ASP A 1 73 ? 10.732 -15.422 -18.344 1.00 93.25 73 ASP A O 1
ATOM 561 N N . LEU A 1 74 ? 8.615 -15.837 -18.973 1.00 93.19 74 LEU A N 1
ATOM 562 C CA . LEU A 1 74 ? 8.172 -16.324 -17.664 1.00 93.19 74 LEU A CA 1
ATOM 563 C C . LEU A 1 74 ? 8.821 -17.652 -17.257 1.00 93.19 74 LEU A C 1
ATOM 565 O O . LEU A 1 74 ? 8.813 -17.974 -16.068 1.00 93.19 74 LEU A O 1
ATOM 569 N N . SER A 1 75 ? 9.360 -18.428 -18.204 1.00 93.56 75 SER A N 1
ATOM 570 C CA . SER A 1 75 ? 10.054 -19.675 -17.876 1.00 93.56 75 SER A CA 1
ATOM 571 C C . SER A 1 75 ? 11.397 -19.404 -17.188 1.00 93.56 75 SER A C 1
ATOM 573 O O . SER A 1 75 ? 11.808 -20.165 -16.309 1.00 93.56 75 SER A O 1
ATOM 575 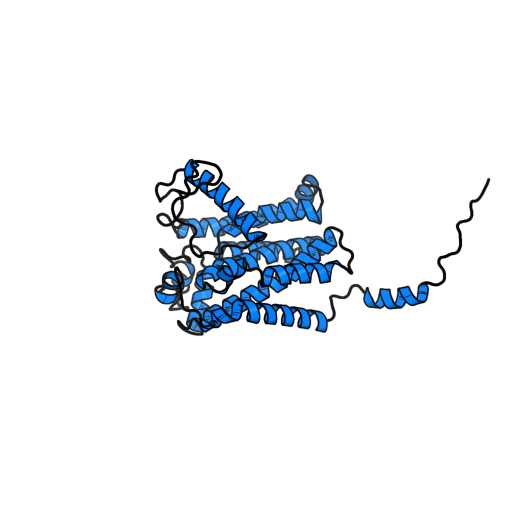N N . ASN A 1 76 ? 12.022 -18.257 -17.475 1.00 92.88 76 ASN A N 1
ATOM 576 C CA . ASN A 1 76 ? 13.213 -17.779 -16.785 1.00 92.88 76 ASN A CA 1
ATOM 577 C C . ASN A 1 76 ? 12.851 -17.000 -15.509 1.00 92.88 76 ASN A C 1
ATOM 579 O O . ASN A 1 76 ? 13.088 -15.796 -15.374 1.00 92.88 76 ASN A O 1
ATOM 583 N N . LEU A 1 77 ? 12.285 -17.708 -14.528 1.00 92.75 77 LEU A N 1
ATOM 584 C CA . LEU A 1 77 ? 11.854 -17.104 -13.266 1.00 92.75 77 LEU A CA 1
ATOM 585 C C . LEU A 1 77 ? 13.016 -16.449 -12.496 1.00 92.75 77 LEU A C 1
ATOM 587 O O . LEU A 1 77 ? 12.807 -15.469 -11.783 1.00 92.75 77 LEU A O 1
ATOM 591 N N . SER A 1 78 ? 14.247 -16.948 -12.651 1.00 90.38 78 SER A N 1
ATOM 592 C CA . SER A 1 78 ? 15.435 -16.301 -12.084 1.00 90.38 78 SER A CA 1
ATOM 593 C C . SER A 1 78 ? 15.613 -14.879 -12.598 1.00 90.38 78 SER A C 1
ATOM 595 O O . SER A 1 78 ? 15.794 -13.981 -11.776 1.00 90.38 78 SER A O 1
ATOM 597 N N . ALA A 1 79 ? 15.498 -14.665 -13.912 1.00 87.94 79 ALA A N 1
ATOM 598 C CA . ALA A 1 79 ? 15.589 -13.333 -14.494 1.00 87.94 79 ALA A CA 1
ATOM 599 C C . ALA A 1 79 ? 14.425 -12.456 -14.023 1.00 87.94 79 ALA A C 1
ATOM 601 O O . ALA A 1 79 ? 14.640 -11.343 -13.558 1.00 87.94 79 ALA A O 1
ATOM 602 N N . VAL A 1 80 ? 13.194 -12.973 -14.019 1.00 91.56 80 VAL A N 1
ATOM 603 C CA . VAL A 1 80 ? 12.021 -12.218 -13.542 1.00 91.56 80 VAL A CA 1
ATOM 604 C C . VAL A 1 80 ? 12.185 -11.752 -12.086 1.00 91.56 80 VAL A C 1
ATOM 606 O O . VAL A 1 80 ? 11.788 -10.640 -11.741 1.00 91.56 80 VAL A O 1
ATOM 609 N N . LEU A 1 81 ? 12.758 -12.579 -11.209 1.00 90.31 81 LEU A N 1
ATOM 610 C CA . LEU A 1 81 ? 12.867 -12.262 -9.781 1.00 90.31 81 LEU A CA 1
ATOM 611 C C . LEU A 1 81 ? 14.143 -11.494 -9.404 1.00 90.31 81 LEU A C 1
ATOM 613 O O . LEU A 1 81 ? 14.180 -10.888 -8.333 1.00 90.31 81 LEU A O 1
ATOM 617 N N . ARG A 1 82 ? 15.194 -11.526 -10.227 1.00 81.19 82 ARG A N 1
ATOM 618 C CA . ARG A 1 82 ? 16.494 -10.911 -9.897 1.00 81.19 82 ARG A CA 1
ATOM 619 C C . ARG A 1 82 ? 16.872 -9.771 -10.830 1.00 81.19 82 ARG A C 1
ATOM 621 O O . ARG A 1 82 ? 17.416 -8.770 -10.366 1.00 81.19 82 ARG A O 1
ATOM 628 N N . ASP A 1 83 ? 16.531 -9.893 -12.105 1.00 68.62 83 ASP A N 1
ATOM 629 C CA . ASP A 1 83 ? 17.031 -9.017 -13.152 1.00 68.62 83 ASP A CA 1
ATOM 630 C C . ASP A 1 83 ? 16.022 -7.899 -13.408 1.00 68.62 83 ASP A C 1
ATOM 632 O O . ASP A 1 83 ? 14.979 -8.056 -14.036 1.00 68.62 83 ASP A O 1
ATOM 636 N N . GLY A 1 84 ? 16.339 -6.729 -12.876 1.00 60.25 84 GLY A N 1
ATOM 637 C CA . GLY A 1 84 ? 15.661 -5.471 -13.179 1.00 60.25 84 GLY A CA 1
ATOM 638 C C . GLY A 1 84 ? 16.655 -4.321 -13.208 1.00 60.25 84 GLY A C 1
ATOM 639 O O . GLY A 1 84 ? 16.273 -3.191 -12.911 1.00 60.25 84 GLY A O 1
ATOM 640 N N . GLU A 1 85 ? 17.936 -4.622 -13.449 1.00 63.44 85 GLU A N 1
ATOM 641 C CA . GLU A 1 85 ? 19.046 -3.688 -13.268 1.00 63.44 85 GLU A CA 1
ATOM 642 C C . GLU A 1 85 ? 18.750 -2.331 -13.923 1.00 63.44 85 GLU A C 1
ATOM 644 O O . GLU A 1 85 ? 18.314 -2.252 -15.069 1.00 63.44 85 GLU A O 1
ATOM 649 N N . PHE A 1 86 ? 18.957 -1.259 -13.152 1.00 61.12 86 PHE A N 1
ATOM 650 C CA . PHE A 1 86 ? 18.765 0.138 -13.567 1.00 61.12 86 PHE A CA 1
ATOM 651 C C . PHE A 1 86 ? 17.327 0.547 -13.944 1.00 61.12 86 PHE A C 1
ATOM 653 O O . PHE A 1 86 ? 17.125 1.566 -14.600 1.00 61.12 86 PHE A O 1
ATOM 660 N N . THR A 1 87 ? 16.313 -0.194 -13.487 1.00 73.88 87 THR A N 1
ATOM 661 C CA . THR A 1 87 ? 14.892 0.154 -13.677 1.00 73.88 87 THR A CA 1
ATOM 662 C C . THR A 1 87 ? 14.154 0.320 -12.344 1.00 73.88 87 THR A C 1
ATOM 664 O O . THR A 1 87 ? 14.642 -0.060 -11.275 1.00 73.88 87 THR A O 1
ATOM 667 N N . THR A 1 88 ? 12.923 0.840 -12.375 1.00 76.88 88 THR A N 1
ATOM 668 C CA . THR A 1 88 ? 12.094 0.999 -11.166 1.00 76.88 88 THR A CA 1
ATOM 669 C C . THR A 1 88 ? 11.585 -0.314 -10.574 1.00 76.88 88 THR A C 1
ATOM 671 O O . THR A 1 88 ? 11.013 -0.286 -9.477 1.00 76.88 88 THR A O 1
ATOM 674 N N . VAL A 1 89 ? 11.837 -1.455 -11.222 1.00 85.12 89 VAL A N 1
ATOM 675 C CA . VAL A 1 89 ? 11.552 -2.800 -10.698 1.00 85.12 89 VAL A CA 1
ATOM 676 C C . VAL A 1 89 ? 12.774 -3.477 -10.068 1.00 85.12 89 VAL A C 1
ATOM 678 O O . VAL A 1 89 ? 12.627 -4.522 -9.436 1.00 85.12 89 VAL A O 1
ATOM 681 N N . ALA A 1 90 ? 13.962 -2.863 -10.148 1.00 85.94 90 ALA A N 1
ATOM 682 C CA . ALA A 1 90 ? 15.162 -3.343 -9.463 1.00 85.94 90 ALA A CA 1
ATOM 683 C C . ALA A 1 90 ? 14.905 -3.510 -7.956 1.00 85.94 90 ALA A C 1
ATOM 685 O O . ALA A 1 90 ? 14.427 -2.577 -7.297 1.00 85.94 90 ALA A O 1
ATOM 686 N N . GLY A 1 91 ? 15.215 -4.693 -7.418 1.00 87.81 91 GLY A N 1
ATOM 687 C CA . GLY A 1 91 ? 14.980 -5.019 -6.006 1.00 87.81 91 GLY A CA 1
ATOM 688 C C . GLY A 1 91 ? 13.501 -5.191 -5.643 1.00 87.81 91 GLY A C 1
ATOM 689 O O . GLY A 1 91 ? 13.149 -5.136 -4.471 1.00 87.81 91 GLY A O 1
ATOM 690 N N . ARG A 1 92 ? 12.608 -5.365 -6.626 1.00 92.94 92 ARG A N 1
ATOM 691 C CA . ARG A 1 92 ? 11.161 -5.526 -6.407 1.00 92.94 92 ARG A CA 1
ATOM 692 C C . ARG A 1 92 ? 10.636 -6.742 -7.188 1.00 92.94 92 ARG A C 1
ATOM 694 O O . ARG A 1 92 ? 9.920 -6.576 -8.179 1.00 92.94 92 ARG A O 1
ATOM 701 N N . PRO A 1 93 ? 10.987 -7.973 -6.766 1.00 94.69 93 PRO A N 1
ATOM 702 C CA . PRO A 1 93 ? 10.687 -9.197 -7.513 1.00 94.69 93 PRO A CA 1
ATOM 703 C C . PRO A 1 93 ? 9.197 -9.409 -7.779 1.00 94.69 93 PRO A C 1
ATOM 705 O O . PRO A 1 93 ? 8.818 -9.812 -8.875 1.00 94.69 93 PRO A O 1
ATOM 708 N N . LEU A 1 94 ? 8.330 -9.119 -6.802 1.00 96.50 94 LEU A N 1
ATOM 709 C CA . LEU A 1 94 ? 6.888 -9.317 -6.965 1.00 96.50 94 LEU A CA 1
ATOM 710 C C . LEU A 1 94 ? 6.287 -8.284 -7.924 1.00 96.50 94 LEU A C 1
ATOM 712 O O . LEU A 1 94 ? 5.377 -8.602 -8.691 1.00 96.50 94 LEU A O 1
ATOM 716 N N . LEU A 1 95 ? 6.821 -7.060 -7.919 1.00 96.25 95 LEU A N 1
ATOM 717 C CA . LEU A 1 95 ? 6.446 -6.045 -8.895 1.00 96.25 95 LEU A CA 1
ATOM 718 C C . LEU A 1 95 ? 6.844 -6.482 -10.311 1.00 96.25 95 LEU A C 1
ATOM 720 O O . LEU A 1 95 ? 5.991 -6.466 -11.198 1.00 96.25 95 LEU A O 1
ATOM 724 N N . ASN A 1 96 ? 8.090 -6.923 -10.515 1.00 96.12 96 ASN A N 1
ATOM 725 C CA . ASN A 1 96 ? 8.557 -7.364 -11.831 1.00 96.12 96 ASN A CA 1
ATOM 726 C C . ASN A 1 96 ? 7.791 -8.599 -12.330 1.00 96.12 96 ASN A C 1
ATOM 728 O O . ASN A 1 96 ? 7.335 -8.630 -13.472 1.00 96.12 96 ASN A O 1
ATOM 732 N N . LEU A 1 97 ? 7.536 -9.569 -11.444 1.00 96.94 97 LEU A N 1
ATOM 733 C CA .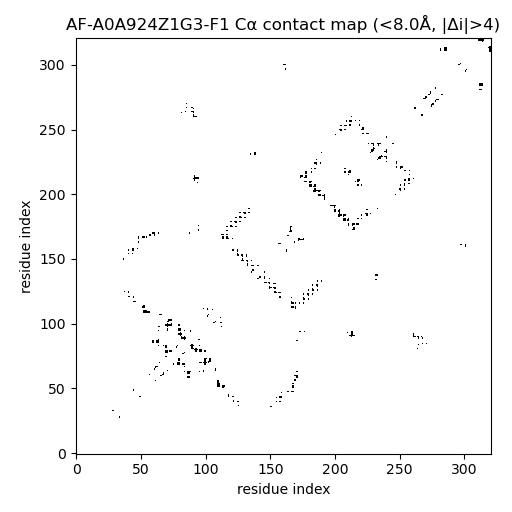 LEU A 1 97 ? 6.700 -10.732 -11.740 1.00 96.94 97 LEU A CA 1
ATOM 734 C C . LEU A 1 97 ? 5.293 -10.326 -12.194 1.00 96.94 97 LEU A C 1
ATOM 736 O O . LEU A 1 97 ? 4.768 -10.897 -13.147 1.00 96.94 97 LEU A O 1
ATOM 740 N N . SER A 1 98 ? 4.692 -9.308 -11.568 1.00 97.69 98 SER A N 1
ATOM 741 C CA . SER A 1 98 ? 3.381 -8.807 -11.996 1.00 97.69 98 SER A CA 1
ATOM 742 C C . SER A 1 98 ? 3.401 -8.268 -13.432 1.00 97.69 98 SER A C 1
ATOM 744 O O . SER A 1 98 ? 2.422 -8.432 -14.159 1.00 97.69 98 SER A O 1
ATOM 746 N N . PHE A 1 99 ? 4.507 -7.652 -13.863 1.00 97.31 99 PHE A N 1
ATOM 747 C CA . PHE A 1 99 ? 4.682 -7.177 -15.235 1.00 97.31 99 PHE A CA 1
ATOM 748 C C . PHE A 1 99 ? 4.974 -8.317 -16.211 1.00 97.31 99 PHE A C 1
ATOM 750 O O . PHE A 1 99 ? 4.417 -8.304 -17.304 1.00 97.31 99 PHE A O 1
ATOM 757 N N . ALA A 1 100 ? 5.751 -9.327 -15.809 1.00 97.12 100 ALA A N 1
ATOM 758 C CA . ALA A 1 100 ? 6.007 -10.528 -16.606 1.00 97.12 100 ALA A CA 1
ATOM 759 C C . ALA A 1 100 ? 4.732 -11.336 -16.877 1.00 97.12 100 ALA A C 1
ATOM 761 O O . ALA A 1 100 ? 4.461 -11.712 -18.016 1.00 97.12 100 ALA A O 1
ATOM 762 N N . ILE A 1 101 ? 3.888 -11.522 -15.855 1.00 98.00 101 ILE A N 1
ATOM 763 C CA . ILE A 1 101 ? 2.571 -12.157 -16.017 1.00 98.00 101 ILE A CA 1
ATOM 764 C C . ILE A 1 101 ? 1.707 -11.337 -16.977 1.00 98.00 101 ILE A C 1
ATOM 766 O O . ILE A 1 101 ? 1.085 -11.886 -17.883 1.00 98.00 101 ILE A O 1
ATOM 770 N N . ASN A 1 102 ? 1.693 -10.012 -16.818 1.00 98.00 102 ASN A N 1
ATOM 771 C CA . ASN A 1 102 ? 0.924 -9.138 -17.698 1.00 98.00 102 ASN A CA 1
ATOM 772 C C . ASN A 1 102 ? 1.412 -9.204 -19.155 1.00 98.00 102 ASN A C 1
ATOM 774 O O . ASN A 1 102 ? 0.587 -9.223 -20.069 1.00 98.00 102 ASN A O 1
ATOM 778 N N . TYR A 1 103 ? 2.731 -9.244 -19.358 1.00 97.69 103 TYR A N 1
ATOM 779 C CA . TYR A 1 103 ? 3.359 -9.341 -20.671 1.00 97.69 103 TYR A CA 1
ATOM 780 C C . TYR A 1 103 ? 3.009 -10.660 -21.361 1.00 97.69 103 TYR A C 1
ATOM 782 O O . TYR A 1 103 ? 2.601 -10.655 -22.518 1.00 97.69 103 TYR A O 1
ATOM 790 N N . ALA A 1 104 ? 3.081 -11.784 -20.647 1.00 97.69 104 ALA A N 1
ATOM 791 C CA . ALA A 1 104 ? 2.742 -13.090 -21.207 1.00 97.69 104 ALA A CA 1
ATOM 792 C C . ALA A 1 104 ? 1.278 -13.192 -21.673 1.00 97.69 104 ALA A C 1
ATOM 794 O O . ALA A 1 104 ? 0.982 -13.919 -22.616 1.00 97.69 104 ALA A O 1
ATOM 795 N N . LEU A 1 105 ? 0.364 -12.451 -21.037 1.00 97.50 105 LEU A N 1
ATOM 796 C CA . LEU A 1 105 ? -1.057 -12.439 -21.397 1.00 97.50 105 LEU A CA 1
ATOM 797 C C . LEU A 1 105 ? -1.391 -11.488 -22.554 1.00 97.50 105 LEU A C 1
ATOM 799 O O . LEU A 1 105 ? -2.360 -11.720 -23.277 1.00 97.50 105 LEU A O 1
ATOM 803 N N . GLY A 1 106 ? -0.656 -10.382 -22.703 1.00 95.44 106 GLY A N 1
ATOM 804 C CA . GLY A 1 106 ? -1.098 -9.271 -23.552 1.00 95.44 106 GLY A CA 1
ATOM 805 C C . GLY A 1 106 ? -0.020 -8.528 -24.331 1.00 95.44 106 GLY A C 1
ATOM 806 O O . GLY A 1 106 ? -0.370 -7.588 -25.050 1.00 95.44 106 GLY A O 1
ATOM 807 N N . GLY A 1 107 ? 1.245 -8.934 -24.217 1.00 96.62 107 GLY A N 1
ATOM 808 C CA . GLY A 1 107 ? 2.394 -8.257 -24.809 1.00 96.62 107 GLY A CA 1
ATOM 809 C C . GLY A 1 107 ? 2.563 -6.835 -24.275 1.00 96.62 107 GLY A C 1
ATOM 810 O O . GLY A 1 107 ? 2.275 -6.557 -23.117 1.00 96.62 107 GLY A O 1
ATOM 811 N N . ILE A 1 108 ? 2.996 -5.920 -25.142 1.00 96.25 108 ILE A N 1
ATOM 812 C CA . ILE A 1 108 ? 3.230 -4.498 -24.834 1.00 96.25 108 ILE A CA 1
ATOM 813 C C . ILE A 1 108 ? 1.992 -3.608 -25.052 1.00 96.25 108 ILE A C 1
ATOM 815 O O . ILE A 1 108 ? 2.130 -2.444 -25.400 1.00 96.25 108 ILE A O 1
ATOM 819 N N . ARG A 1 109 ? 0.774 -4.135 -24.908 1.00 96.12 109 ARG A N 1
ATOM 820 C CA . ARG A 1 109 ? -0.456 -3.339 -25.072 1.00 96.12 109 ARG A CA 1
ATOM 821 C C . ARG A 1 109 ? -0.799 -2.600 -23.770 1.00 96.12 109 ARG A C 1
ATOM 823 O O . ARG A 1 109 ? -1.116 -3.298 -22.799 1.00 96.12 109 ARG A O 1
ATOM 830 N N . PRO A 1 110 ? -0.734 -1.252 -23.703 1.00 95.88 110 PRO A N 1
ATOM 831 C CA . PRO A 1 110 ? -0.939 -0.490 -22.464 1.00 95.88 110 PRO A CA 1
ATOM 832 C C . PRO A 1 110 ? -2.269 -0.785 -21.762 1.00 95.88 110 PRO A C 1
ATOM 834 O O . PRO A 1 110 ? -2.322 -0.849 -20.533 1.00 95.88 110 PRO A O 1
ATOM 837 N N . GLU A 1 111 ? -3.327 -1.065 -22.525 1.00 96.31 111 GLU A N 1
ATOM 838 C CA . GLU A 1 111 ? -4.680 -1.326 -22.027 1.00 96.31 111 GLU A CA 1
ATOM 839 C C . GLU A 1 111 ? -4.692 -2.476 -21.012 1.00 96.31 111 GLU A C 1
ATOM 841 O O . GLU A 1 111 ? -5.319 -2.393 -19.954 1.00 96.31 111 GLU A O 1
ATOM 846 N N . GLY A 1 112 ? -3.933 -3.541 -21.296 1.00 96.44 112 GLY A N 1
ATOM 847 C CA . GLY A 1 112 ? -3.805 -4.685 -20.397 1.00 96.44 112 GLY A CA 1
ATOM 848 C C . GLY A 1 112 ? -3.133 -4.319 -19.073 1.00 96.44 112 GLY A C 1
ATOM 849 O O . GLY A 1 112 ? -3.476 -4.880 -18.033 1.00 96.44 112 GLY A O 1
ATOM 850 N N . TYR A 1 113 ? -2.201 -3.365 -19.086 1.00 97.38 113 TYR A N 1
ATOM 851 C CA . TYR A 1 113 ? -1.514 -2.905 -17.881 1.00 97.38 113 TYR A CA 1
ATOM 852 C C . TYR A 1 113 ? -2.386 -1.969 -17.040 1.00 97.38 113 TYR A C 1
ATOM 854 O O . TYR A 1 113 ? -2.413 -2.118 -15.812 1.00 97.38 113 TYR A O 1
ATOM 862 N N . HIS A 1 114 ? -3.133 -1.064 -17.681 1.00 97.12 114 HIS A N 1
ATOM 863 C CA . HIS A 1 114 ? -4.109 -0.208 -17.005 1.00 97.12 114 HIS A CA 1
ATOM 864 C C . HIS A 1 114 ? -5.247 -1.024 -16.391 1.00 97.12 114 HIS A C 1
ATOM 866 O O . HIS A 1 114 ? -5.611 -0.772 -15.244 1.00 97.12 114 HIS A O 1
ATOM 872 N N . LEU A 1 115 ? -5.742 -2.060 -17.080 1.00 96.81 115 LEU A N 1
ATOM 873 C CA . LEU A 1 115 ? -6.762 -2.964 -16.540 1.00 96.81 115 LEU A CA 1
ATOM 874 C C . LEU A 1 115 ? -6.327 -3.594 -15.209 1.00 96.81 115 LEU A C 1
ATOM 876 O O . LEU A 1 115 ? -7.089 -3.601 -14.240 1.00 96.81 115 LEU A O 1
ATOM 880 N N . VAL A 1 116 ? -5.092 -4.099 -15.145 1.00 97.69 116 VAL A N 1
ATOM 881 C CA . VAL A 1 116 ? -4.536 -4.678 -13.915 1.00 97.69 116 VAL A CA 1
ATOM 882 C C . VAL A 1 116 ? -4.406 -3.615 -12.822 1.00 97.69 116 VAL A C 1
ATOM 884 O O . VAL A 1 116 ? -4.768 -3.880 -11.676 1.00 97.69 116 VAL A O 1
ATOM 887 N N . ASN A 1 117 ? -3.968 -2.397 -13.153 1.00 97.75 117 ASN A N 1
ATOM 888 C CA . ASN A 1 117 ? -3.894 -1.304 -12.179 1.00 97.75 117 ASN A CA 1
ATOM 889 C C . ASN A 1 117 ? -5.282 -0.913 -11.644 1.00 97.75 117 ASN A C 1
ATOM 891 O O . ASN A 1 117 ? -5.434 -0.738 -10.436 1.00 97.75 117 ASN A O 1
ATOM 895 N N . TYR A 1 118 ? -6.309 -0.848 -12.499 1.00 97.75 118 TYR A N 1
ATOM 896 C CA . TYR A 1 118 ? -7.694 -0.595 -12.084 1.00 97.75 118 TYR A CA 1
ATOM 897 C C . TYR A 1 118 ? -8.197 -1.683 -11.140 1.00 97.75 118 TYR A C 1
ATOM 899 O O . TYR A 1 118 ? -8.785 -1.380 -10.101 1.00 97.75 118 TYR A O 1
ATOM 907 N N . PHE A 1 119 ? -7.924 -2.948 -11.463 1.00 97.88 119 PHE A N 1
ATOM 908 C CA . PHE A 1 119 ? -8.293 -4.071 -10.612 1.00 97.88 119 PHE A CA 1
ATOM 909 C C . PHE A 1 119 ? -7.629 -3.988 -9.231 1.00 97.88 119 PHE A C 1
ATOM 911 O O . PHE A 1 119 ? -8.302 -4.159 -8.208 1.00 97.88 119 PHE A O 1
ATOM 918 N N . ILE A 1 120 ? -6.328 -3.678 -9.179 1.00 98.44 120 ILE A N 1
ATOM 919 C CA . ILE A 1 120 ? -5.611 -3.497 -7.912 1.00 98.44 120 ILE A CA 1
ATOM 920 C C . ILE A 1 120 ? -6.216 -2.322 -7.135 1.00 98.44 120 ILE A C 1
ATOM 922 O O . ILE A 1 120 ? -6.545 -2.493 -5.965 1.00 98.44 120 ILE A O 1
ATOM 926 N N . HIS A 1 121 ? -6.444 -1.171 -7.773 1.00 98.19 121 HIS A N 1
ATOM 927 C CA . HIS A 1 121 ? -7.007 0.023 -7.125 1.00 98.19 121 HIS A CA 1
ATOM 928 C C . HIS A 1 121 ? -8.394 -0.225 -6.521 1.00 98.19 121 HIS A C 1
ATOM 930 O O . HIS A 1 121 ? -8.637 0.092 -5.355 1.00 98.19 121 HIS A O 1
ATOM 936 N N . VAL A 1 122 ? -9.288 -0.880 -7.269 1.00 98.44 122 VAL A N 1
ATOM 937 C CA . VAL A 1 122 ? -10.610 -1.297 -6.768 1.00 98.44 122 VAL A CA 1
ATOM 938 C C . VAL A 1 122 ? -10.464 -2.254 -5.584 1.00 98.44 122 VAL A C 1
ATOM 940 O O . VAL A 1 122 ? -11.170 -2.116 -4.583 1.00 98.44 122 VAL A O 1
ATOM 943 N N . THR A 1 123 ? -9.523 -3.197 -5.654 1.00 98.44 123 THR A N 1
ATOM 944 C CA . THR A 1 123 ? -9.259 -4.140 -4.558 1.00 98.44 123 THR A CA 1
ATOM 945 C C . THR A 1 123 ? -8.744 -3.422 -3.308 1.00 98.44 123 THR A C 1
ATOM 947 O O . THR A 1 123 ? -9.205 -3.719 -2.203 1.00 98.44 123 THR A O 1
ATOM 950 N N . VAL A 1 124 ? -7.848 -2.440 -3.462 1.00 98.69 124 VAL A N 1
ATOM 951 C CA . VAL A 1 124 ? -7.360 -1.604 -2.356 1.00 98.69 124 VAL A CA 1
ATOM 952 C C . VAL A 1 124 ? -8.509 -0.813 -1.738 1.00 98.69 124 VAL A C 1
ATOM 954 O O . VAL A 1 124 ? -8.655 -0.841 -0.520 1.00 98.69 124 VAL A O 1
ATOM 957 N N . ALA A 1 125 ? -9.373 -0.188 -2.542 1.00 98.44 125 ALA A N 1
ATOM 958 C CA . ALA A 1 125 ? -10.541 0.536 -2.041 1.00 98.44 125 ALA A CA 1
ATOM 959 C C . ALA A 1 125 ? -11.479 -0.387 -1.237 1.00 98.44 125 ALA A C 1
ATOM 961 O O . ALA A 1 125 ? -11.866 -0.074 -0.112 1.00 98.44 125 ALA A O 1
ATOM 962 N N . LEU A 1 126 ? -11.774 -1.589 -1.742 1.00 97.75 126 LEU A N 1
ATOM 963 C CA . LEU A 1 126 ? -12.583 -2.578 -1.018 1.00 97.75 126 LEU A CA 1
ATOM 964 C C . LEU A 1 126 ? -11.936 -3.034 0.298 1.00 97.75 126 LEU A C 1
ATOM 966 O O . LEU A 1 126 ? -12.624 -3.200 1.313 1.00 97.75 126 LEU A O 1
ATOM 970 N N . MET A 1 127 ? -10.617 -3.228 0.303 1.00 97.88 127 MET A N 1
ATOM 971 C CA . MET A 1 127 ? -9.858 -3.540 1.515 1.00 97.88 127 MET A CA 1
ATOM 972 C C . MET A 1 127 ? -9.838 -2.370 2.498 1.00 97.88 127 MET A C 1
ATOM 974 O O . MET A 1 127 ? -9.991 -2.590 3.701 1.00 97.88 127 MET A O 1
ATOM 978 N N . LEU A 1 128 ? -9.749 -1.134 2.009 1.00 98.00 128 LEU A N 1
ATOM 979 C CA . LEU A 1 128 ? -9.801 0.072 2.825 1.00 98.00 128 LEU A CA 1
ATOM 980 C C . LEU A 1 128 ? -11.176 0.237 3.478 1.00 98.00 128 LEU A C 1
ATOM 982 O O . LEU A 1 128 ? -11.244 0.457 4.685 1.00 98.00 128 LEU A O 1
ATOM 986 N N . LEU A 1 129 ? -12.270 0.020 2.741 1.00 97.25 129 LEU A N 1
ATOM 987 C CA . LEU A 1 129 ? -13.625 -0.059 3.299 1.00 97.25 129 LEU A CA 1
ATOM 988 C C . LEU A 1 129 ? -13.696 -1.090 4.437 1.00 97.25 129 LEU A C 1
ATOM 990 O O . LEU A 1 129 ? -14.225 -0.818 5.520 1.00 97.25 129 LEU A O 1
ATOM 994 N N . ALA A 1 130 ? -13.140 -2.284 4.219 1.00 95.81 130 ALA A N 1
ATOM 995 C CA . ALA A 1 130 ? -13.128 -3.334 5.229 1.00 95.81 130 ALA A CA 1
ATOM 996 C C . ALA A 1 130 ? -12.283 -2.962 6.463 1.00 95.81 130 ALA A C 1
ATOM 998 O O . ALA A 1 130 ? -12.684 -3.283 7.586 1.00 95.81 130 ALA A O 1
ATOM 999 N N . LEU A 1 131 ? -11.140 -2.298 6.270 1.00 97.50 131 LEU A N 1
ATOM 1000 C CA . LEU A 1 131 ? -10.249 -1.818 7.328 1.00 97.50 131 LEU A CA 1
ATOM 1001 C C . LEU A 1 131 ? -10.904 -0.697 8.139 1.00 97.50 131 LEU A C 1
ATOM 1003 O O . LEU A 1 131 ? -11.040 -0.823 9.355 1.00 97.50 131 LEU A O 1
ATOM 1007 N N . MET A 1 132 ? -11.369 0.360 7.475 1.00 96.88 132 MET A N 1
ATOM 1008 C CA . MET A 1 132 ? -11.965 1.535 8.115 1.00 96.88 132 MET A CA 1
ATOM 1009 C C . MET A 1 132 ? -13.212 1.173 8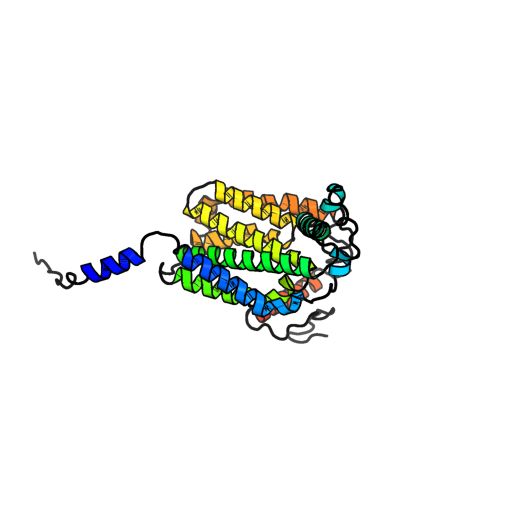.909 1.00 96.88 132 MET A C 1
ATOM 1011 O O . MET A 1 132 ? -13.375 1.634 10.036 1.00 96.88 132 MET A O 1
ATOM 1015 N N . ARG A 1 133 ? -14.040 0.247 8.409 1.00 94.06 133 ARG A N 1
ATOM 1016 C CA . ARG A 1 133 ? -15.171 -0.276 9.186 1.00 94.06 133 ARG A CA 1
ATOM 1017 C C . ARG A 1 133 ? -14.707 -0.888 10.511 1.00 94.06 133 ARG A C 1
ATOM 1019 O O . ARG A 1 133 ? -15.363 -0.686 11.528 1.00 94.06 133 ARG A O 1
ATOM 1026 N N . ARG A 1 134 ? -13.611 -1.659 10.521 1.00 93.81 134 ARG A N 1
ATOM 1027 C CA . ARG A 1 134 ? -13.077 -2.257 11.761 1.00 93.81 134 ARG A CA 1
ATOM 1028 C C . ARG A 1 134 ? -12.525 -1.201 12.702 1.00 93.81 134 ARG A C 1
ATOM 1030 O O . ARG A 1 134 ? -12.820 -1.273 13.888 1.00 93.81 134 ARG A O 1
ATOM 1037 N N . VAL A 1 135 ? -11.763 -0.247 12.170 1.00 95.31 135 VAL A N 1
ATOM 1038 C CA . VAL A 1 135 ? -11.203 0.865 12.947 1.00 95.31 135 VAL A CA 1
ATOM 1039 C C . VAL A 1 135 ? -12.321 1.645 13.633 1.00 95.31 135 VAL A C 1
ATOM 1041 O O . VAL A 1 135 ? -12.304 1.785 14.850 1.00 95.31 135 VAL A O 1
ATOM 1044 N N . LEU A 1 136 ? -13.344 2.059 12.883 1.00 94.06 136 LEU A N 1
ATOM 1045 C CA . LEU A 1 136 ? -14.467 2.836 13.407 1.00 94.06 136 LEU A CA 1
ATOM 1046 C C . LEU A 1 136 ? -15.244 2.084 14.497 1.00 94.06 136 LEU A C 1
ATOM 1048 O O . LEU A 1 136 ? -15.563 2.673 15.529 1.00 94.06 136 LEU A O 1
ATOM 1052 N N . LEU A 1 137 ? -15.483 0.780 14.307 1.00 91.06 137 LEU A N 1
ATOM 1053 C CA . LEU A 1 137 ? -16.146 -0.073 15.303 1.00 91.06 137 LEU A CA 1
ATOM 1054 C C . LEU A 1 137 ? -15.331 -0.260 16.593 1.00 91.06 137 LEU A C 1
ATOM 1056 O O . LEU A 1 137 ? -15.923 -0.483 17.644 1.00 91.06 137 LEU A O 1
ATOM 1060 N N . LEU A 1 138 ? -13.998 -0.225 16.520 1.00 88.81 138 LEU A N 1
ATOM 1061 C CA . LEU A 1 138 ? -13.115 -0.336 17.690 1.00 88.81 138 LEU A CA 1
ATOM 1062 C C . LEU A 1 138 ? -12.898 1.015 18.388 1.00 88.81 138 LEU A C 1
ATOM 1064 O O . LEU A 1 138 ? -12.672 1.067 19.598 1.00 88.81 138 LEU A O 1
ATOM 1068 N N . PHE A 1 139 ? -12.959 2.111 17.631 1.00 84.31 139 PHE A N 1
ATOM 1069 C CA . PHE A 1 139 ? -12.648 3.437 18.144 1.00 84.31 139 PHE A CA 1
ATOM 1070 C C . PHE A 1 139 ? -13.812 4.076 18.908 1.00 84.31 139 PHE A C 1
ATOM 1072 O O . PHE A 1 139 ? -13.613 4.499 20.038 1.00 84.31 139 PHE A O 1
ATOM 1079 N N . SER A 1 140 ? -15.017 4.157 18.336 1.00 76.19 140 SER A N 1
ATOM 1080 C CA . SER A 1 140 ? -16.222 4.612 19.073 1.00 76.19 140 SER A CA 1
ATOM 1081 C C . SER A 1 140 ? -17.478 4.739 18.209 1.00 76.19 140 SER A C 1
ATOM 1083 O O . SER A 1 140 ? -18.529 5.129 18.713 1.00 76.19 140 SER A O 1
ATOM 1085 N N . ALA A 1 141 ? -17.400 4.488 16.899 1.00 69.38 141 ALA A N 1
ATOM 1086 C CA . ALA A 1 141 ? -18.562 4.668 16.044 1.00 69.38 141 ALA A CA 1
ATOM 1087 C C . ALA A 1 141 ? -19.630 3.629 16.395 1.00 69.38 141 ALA A C 1
ATOM 1089 O O . ALA A 1 141 ? -19.341 2.435 16.538 1.00 69.38 141 ALA A O 1
ATOM 1090 N N . THR A 1 142 ? -20.883 4.074 16.468 1.00 78.75 142 THR A N 1
ATOM 1091 C CA . THR A 1 142 ? -22.018 3.158 16.545 1.00 78.75 142 THR A CA 1
ATOM 1092 C C . THR A 1 142 ? -21.982 2.209 15.349 1.00 78.75 142 THR A C 1
ATOM 1094 O O . THR A 1 142 ? -21.513 2.547 14.254 1.00 78.75 142 THR A O 1
ATOM 1097 N N . ARG A 1 143 ? -22.504 0.991 15.531 1.00 77.25 143 ARG A N 1
ATOM 1098 C CA . ARG A 1 143 ? -22.565 0.001 14.443 1.00 77.25 143 ARG A CA 1
ATOM 1099 C C . ARG A 1 143 ? -23.287 0.540 13.205 1.00 77.25 143 ARG A C 1
ATOM 1101 O O . ARG A 1 143 ? -22.940 0.145 12.093 1.00 77.25 143 ARG A O 1
ATOM 1108 N N . THR A 1 144 ? -24.244 1.442 13.414 1.00 82.50 144 THR A N 1
ATOM 1109 C CA . THR A 1 144 ? -25.042 2.094 12.374 1.00 82.50 144 THR A CA 1
ATOM 1110 C C . THR A 1 144 ? -24.231 3.094 11.553 1.00 82.50 144 THR A C 1
ATOM 1112 O O . THR A 1 144 ? -24.334 3.085 10.330 1.00 82.50 144 THR A O 1
ATOM 1115 N N . ALA A 1 145 ? -23.360 3.887 12.185 1.00 88.38 145 ALA A N 1
ATOM 1116 C CA . ALA A 1 145 ? -22.539 4.890 11.502 1.00 88.38 145 ALA A CA 1
ATOM 1117 C C . ALA A 1 145 ? -21.248 4.318 10.887 1.00 88.38 145 ALA A C 1
ATOM 1119 O O . ALA A 1 145 ? -20.749 4.839 9.889 1.00 88.38 145 ALA A O 1
ATOM 1120 N N . ALA A 1 146 ? -20.701 3.232 11.443 1.00 90.12 146 ALA A N 1
ATOM 1121 C CA . ALA A 1 146 ? -19.385 2.725 11.050 1.00 90.12 146 ALA A CA 1
ATOM 1122 C C . ALA A 1 146 ? -19.290 2.295 9.575 1.00 90.12 146 ALA A C 1
ATOM 1124 O O . ALA A 1 146 ? -18.258 2.503 8.942 1.00 90.12 146 ALA A O 1
ATOM 1125 N N . PHE A 1 147 ? -20.336 1.672 9.016 1.00 90.94 147 PHE A N 1
ATOM 1126 C CA . PHE A 1 147 ? -20.312 1.234 7.615 1.00 90.94 147 PHE A CA 1
ATOM 1127 C C . PHE A 1 147 ? -20.466 2.397 6.620 1.00 90.94 147 PHE A C 1
ATOM 1129 O O . PHE A 1 147 ? -19.612 2.489 5.739 1.00 90.94 147 PHE A O 1
ATOM 1136 N N . PRO A 1 148 ? -21.462 3.300 6.752 1.00 92.25 148 PRO A N 1
ATOM 1137 C CA . PRO A 1 148 ? -21.558 4.485 5.899 1.00 92.25 148 PRO A CA 1
ATOM 1138 C C . PRO A 1 148 ? -20.294 5.348 5.925 1.00 92.25 148 PRO A C 1
ATOM 1140 O O . PRO A 1 148 ? -19.792 5.714 4.869 1.00 92.25 148 PRO A O 1
ATOM 1143 N N . LEU A 1 149 ? -19.723 5.605 7.107 1.00 94.81 149 LEU A N 1
ATOM 1144 C CA . LEU A 1 149 ? -18.487 6.384 7.226 1.00 94.81 149 LEU A CA 1
ATOM 1145 C C . LEU A 1 149 ? -17.297 5.681 6.564 1.00 94.81 149 LEU A C 1
ATOM 1147 O O . LEU A 1 149 ? -16.546 6.314 5.831 1.00 94.81 149 LEU A O 1
ATOM 1151 N N . ALA A 1 150 ? -17.143 4.367 6.756 1.00 95.44 150 ALA A N 1
ATOM 1152 C CA . ALA A 1 150 ? -16.097 3.608 6.074 1.00 95.44 150 ALA A CA 1
ATOM 1153 C C . ALA A 1 150 ? -16.264 3.622 4.546 1.00 95.44 150 ALA A C 1
ATOM 1155 O O . ALA A 1 150 ? -15.267 3.673 3.827 1.00 95.44 150 ALA A O 1
ATOM 1156 N N . LEU A 1 151 ? -17.509 3.589 4.053 1.00 96.06 151 LEU A N 1
ATOM 1157 C CA . LEU A 1 151 ? -17.808 3.722 2.629 1.00 96.06 151 LEU A CA 1
ATOM 1158 C C . LEU A 1 151 ? -17.416 5.107 2.130 1.00 96.06 151 LEU A C 1
ATOM 1160 O O . LEU A 1 151 ? -16.667 5.184 1.168 1.00 96.06 151 LEU A O 1
ATOM 1164 N N . ILE A 1 152 ? -17.825 6.178 2.812 1.00 97.31 152 ILE A N 1
ATOM 1165 C CA . ILE A 1 152 ? -17.443 7.551 2.456 1.00 97.31 152 ILE A CA 1
ATOM 1166 C C . ILE A 1 152 ? -15.918 7.693 2.404 1.00 97.31 152 ILE A C 1
ATOM 1168 O O . ILE A 1 152 ? -15.398 8.170 1.404 1.00 97.31 152 ILE A O 1
ATOM 1172 N N . ILE A 1 153 ? -15.190 7.214 3.419 1.00 97.25 153 ILE A N 1
ATOM 1173 C CA . ILE A 1 153 ? -13.718 7.259 3.443 1.00 97.25 153 ILE A CA 1
ATOM 1174 C C . ILE A 1 153 ? -13.126 6.510 2.242 1.00 97.25 153 ILE A C 1
ATOM 1176 O O . ILE A 1 153 ? -12.240 7.024 1.565 1.00 97.25 153 ILE A O 1
ATOM 1180 N N . SER A 1 154 ? -13.628 5.308 1.952 1.00 97.94 154 SER A N 1
ATOM 1181 C CA . SER A 1 154 ? -13.159 4.512 0.817 1.00 97.94 154 SER A CA 1
ATOM 1182 C C . SER A 1 154 ? -13.467 5.160 -0.533 1.00 97.94 154 SER A C 1
ATOM 1184 O O . SER A 1 154 ? -12.650 5.043 -1.444 1.00 97.94 154 SER A O 1
ATOM 1186 N N . LEU A 1 155 ? -14.634 5.792 -0.675 1.00 97.94 155 LEU A N 1
ATOM 1187 C CA . LEU A 1 155 ? -15.044 6.484 -1.893 1.00 97.94 155 LEU A CA 1
ATOM 1188 C C . LEU A 1 155 ? -14.205 7.741 -2.106 1.00 97.94 155 LEU A C 1
ATOM 1190 O O . LEU A 1 155 ? -13.683 7.935 -3.196 1.00 97.94 155 LEU A O 1
ATOM 1194 N N . LEU A 1 156 ? -14.020 8.549 -1.057 1.00 97.12 156 LEU A N 1
ATOM 1195 C CA . LEU A 1 156 ? -13.153 9.724 -1.095 1.00 97.12 156 LEU A CA 1
ATOM 1196 C C . LEU A 1 156 ? -11.728 9.339 -1.483 1.00 97.12 156 LEU A C 1
ATOM 1198 O O . LEU A 1 156 ? -11.146 9.995 -2.337 1.00 97.12 156 LEU A O 1
ATOM 1202 N N . TRP A 1 157 ? -11.188 8.260 -0.907 1.00 97.25 157 TRP A N 1
ATOM 1203 C CA . TRP A 1 157 ? -9.854 7.772 -1.247 1.00 97.25 157 TRP A CA 1
ATOM 1204 C C . TRP A 1 157 ? -9.755 7.316 -2.707 1.00 97.25 157 TRP A C 1
ATOM 1206 O O . TRP A 1 157 ? -8.817 7.711 -3.391 1.00 97.25 157 TRP A O 1
ATOM 1216 N N . CYS A 1 158 ? -10.709 6.522 -3.213 1.00 96.62 158 CYS A N 1
ATOM 1217 C CA . CYS A 1 158 ? -10.572 5.937 -4.552 1.00 96.62 158 CYS A CA 1
ATOM 1218 C C . CYS A 1 158 ? -10.721 6.952 -5.693 1.00 96.62 158 CYS A C 1
ATOM 1220 O O . CYS A 1 158 ? -10.216 6.692 -6.786 1.00 96.62 158 CYS A O 1
ATOM 1222 N N . VAL A 1 159 ? -11.385 8.087 -5.443 1.00 96.75 159 VAL A N 1
ATOM 1223 C CA . VAL A 1 159 ? -11.519 9.202 -6.398 1.00 96.75 159 VAL A CA 1
ATOM 1224 C C . VAL A 1 159 ? -10.554 10.353 -6.114 1.00 96.75 159 VAL A C 1
ATOM 1226 O O . VAL A 1 159 ? -10.567 11.347 -6.841 1.00 96.75 159 VAL A O 1
ATOM 1229 N N . HIS A 1 160 ? -9.746 10.264 -5.052 1.00 95.94 160 HIS A N 1
ATOM 1230 C CA . HIS A 1 160 ? -8.875 11.359 -4.649 1.00 95.94 160 HIS A CA 1
ATOM 1231 C C . HIS A 1 160 ? -7.853 11.657 -5.758 1.00 95.94 160 HIS A C 1
ATOM 1233 O O . HIS A 1 160 ? -7.144 10.744 -6.171 1.00 95.94 160 HIS A O 1
ATOM 1239 N N . PRO A 1 161 ? -7.668 12.913 -6.203 1.00 94.31 161 PRO A N 1
ATOM 1240 C CA . PRO A 1 161 ? -6.786 13.219 -7.333 1.00 94.31 161 PRO A CA 1
ATOM 1241 C C . PRO A 1 161 ? -5.340 12.714 -7.196 1.00 94.31 161 PRO A C 1
ATOM 1243 O O . PRO A 1 161 ? -4.701 12.426 -8.200 1.00 94.31 161 PRO A O 1
ATOM 1246 N N . LEU A 1 162 ? -4.820 12.541 -5.973 1.00 93.25 162 LEU A N 1
ATOM 1247 C CA . LEU A 1 162 ? -3.491 11.943 -5.760 1.00 93.25 162 LEU A CA 1
ATOM 1248 C C . LEU A 1 162 ? -3.372 10.477 -6.189 1.00 93.25 162 LEU A C 1
ATOM 1250 O O . LEU A 1 162 ? -2.261 10.019 -6.450 1.00 93.25 162 LEU A O 1
ATOM 1254 N N . THR A 1 163 ? -4.476 9.735 -6.286 1.00 94.56 163 THR A N 1
ATOM 1255 C CA . THR A 1 163 ? -4.428 8.339 -6.736 1.00 94.56 163 THR A CA 1
ATOM 1256 C C . THR A 1 163 ? -4.235 8.223 -8.242 1.00 94.56 163 THR A C 1
ATOM 1258 O O . THR A 1 163 ? -3.876 7.146 -8.710 1.00 94.56 163 THR A O 1
ATOM 1261 N N . ILE A 1 164 ? -4.389 9.314 -9.007 1.00 92.44 164 ILE A N 1
ATOM 1262 C CA . ILE A 1 164 ? -4.288 9.264 -10.469 1.00 92.44 164 ILE A CA 1
ATOM 1263 C C . ILE A 1 164 ? -2.934 8.723 -10.927 1.00 92.44 164 ILE A C 1
ATOM 1265 O O . ILE A 1 164 ? -2.887 7.887 -11.823 1.00 92.44 164 ILE A O 1
ATOM 1269 N N . ASN A 1 165 ? -1.843 9.117 -10.263 1.00 90.31 165 ASN A N 1
ATOM 1270 C CA . ASN A 1 165 ? -0.505 8.639 -10.597 1.00 90.31 165 ASN A CA 1
ATOM 1271 C C . ASN A 1 165 ? -0.351 7.154 -10.259 1.00 90.31 165 ASN A C 1
ATOM 1273 O O . ASN A 1 165 ? 0.199 6.412 -11.057 1.00 90.31 165 ASN A O 1
ATOM 1277 N N . ALA A 1 166 ? -0.885 6.689 -9.128 1.00 91.81 166 ALA A N 1
ATOM 1278 C CA . ALA A 1 166 ? -0.791 5.280 -8.731 1.00 91.81 166 ALA A CA 1
ATOM 1279 C C . ALA A 1 166 ? -1.506 4.318 -9.700 1.00 91.81 166 ALA A C 1
ATOM 1281 O O . ALA A 1 166 ? -1.201 3.123 -9.734 1.00 91.81 166 ALA A O 1
ATOM 1282 N N . VAL A 1 167 ? -2.463 4.838 -10.469 1.00 93.88 167 VAL A N 1
ATOM 1283 C CA . VAL A 1 167 ? -3.356 4.052 -11.321 1.00 93.88 167 VAL A CA 1
ATOM 1284 C C . VAL A 1 167 ? -3.024 4.223 -12.807 1.00 93.88 167 VAL A C 1
ATOM 1286 O O . VAL A 1 167 ? -2.909 3.231 -13.529 1.00 93.88 167 VAL A O 1
ATOM 1289 N N . SER A 1 168 ? -2.857 5.466 -13.260 1.00 92.75 168 SER A N 1
ATOM 1290 C CA . SER A 1 168 ? -2.663 5.820 -14.670 1.00 92.75 168 SER A CA 1
ATOM 1291 C C . SER A 1 168 ? -1.208 5.763 -15.119 1.00 92.75 168 SER A C 1
ATOM 1293 O O . SER A 1 168 ? -0.972 5.589 -16.302 1.00 92.75 168 SER A O 1
ATOM 1295 N N . TYR A 1 169 ? -0.229 5.889 -14.222 1.00 93.69 169 TYR A N 1
ATOM 1296 C CA . TYR A 1 169 ? 1.176 5.681 -14.569 1.00 93.69 169 TYR A CA 1
ATOM 1297 C C . TYR A 1 169 ? 1.526 4.210 -14.304 1.00 93.69 169 TYR A C 1
ATOM 1299 O O . TYR A 1 169 ? 1.529 3.767 -13.153 1.00 93.69 169 TYR A O 1
ATOM 1307 N N . VAL A 1 170 ? 1.767 3.427 -15.365 1.00 95.75 170 VAL A N 1
ATOM 1308 C CA . VAL A 1 170 ? 1.783 1.954 -15.300 1.00 95.75 170 VAL A CA 1
ATOM 1309 C C . VAL A 1 170 ? 2.779 1.432 -14.260 1.00 95.75 170 VAL A C 1
ATOM 1311 O O . VAL A 1 170 ? 2.418 0.586 -13.440 1.00 95.75 170 VAL A O 1
ATOM 1314 N N . SER A 1 171 ? 3.988 1.984 -14.216 1.00 95.12 171 SER A N 1
ATOM 1315 C CA . SER A 1 171 ? 5.066 1.600 -13.294 1.00 95.12 171 SER A CA 1
ATOM 1316 C C . SER A 1 171 ? 4.740 1.902 -11.831 1.00 95.12 171 SER A C 1
ATOM 1318 O O . SER A 1 171 ? 5.233 1.220 -10.927 1.00 95.12 171 SER A O 1
ATOM 1320 N N . GLN A 1 172 ? 3.830 2.847 -11.566 1.00 95.19 172 GLN A N 1
ATOM 1321 C CA . GLN A 1 172 ? 3.321 3.104 -10.215 1.00 95.19 172 GLN A CA 1
ATOM 1322 C C . GLN A 1 172 ? 2.322 2.052 -9.729 1.00 95.19 172 GLN A C 1
ATOM 1324 O O . GLN A 1 172 ? 1.851 2.130 -8.592 1.00 95.19 172 GLN A O 1
ATOM 1329 N N . ARG A 1 173 ? 2.139 0.961 -10.485 1.00 96.94 173 ARG A N 1
ATOM 1330 C CA . ARG A 1 173 ? 1.691 -0.327 -9.939 1.00 96.94 173 ARG A CA 1
ATOM 1331 C C . ARG A 1 173 ? 2.437 -0.703 -8.655 1.00 96.94 173 ARG A C 1
ATOM 1333 O O . ARG A 1 173 ? 1.845 -1.331 -7.781 1.00 96.94 173 ARG A O 1
ATOM 1340 N N . ALA A 1 174 ? 3.695 -0.276 -8.509 1.00 96.75 174 ALA A N 1
ATOM 1341 C CA . ALA A 1 174 ? 4.462 -0.393 -7.271 1.00 96.75 174 ALA A CA 1
ATOM 1342 C C . ALA A 1 174 ? 3.720 0.179 -6.047 1.00 96.75 174 ALA A C 1
ATOM 1344 O O . ALA A 1 174 ? 3.642 -0.488 -5.018 1.00 96.75 174 ALA A O 1
ATOM 1345 N N . GLU A 1 175 ? 3.152 1.386 -6.165 1.00 96.56 175 GLU A N 1
ATOM 1346 C CA . GLU A 1 175 ? 2.383 2.035 -5.092 1.00 96.56 175 GLU A CA 1
ATOM 1347 C C . GLU A 1 175 ? 1.065 1.312 -4.827 1.00 96.56 175 GLU A C 1
ATOM 1349 O O . GLU A 1 175 ? 0.683 1.087 -3.678 1.00 96.56 175 GLU A O 1
ATOM 1354 N N . SER A 1 176 ? 0.379 0.891 -5.888 1.00 97.56 176 SER A N 1
ATOM 1355 C CA . SER A 1 176 ? -0.900 0.189 -5.780 1.00 97.56 176 SER A CA 1
ATOM 1356 C C . SER A 1 176 ? -0.751 -1.188 -5.110 1.00 97.56 176 SER A C 1
ATOM 1358 O O . SER A 1 176 ? -1.522 -1.531 -4.210 1.00 97.56 176 SER A O 1
ATOM 1360 N N . LEU A 1 177 ? 0.273 -1.968 -5.481 1.00 98.38 177 LEU A N 1
ATOM 1361 C CA . LEU A 1 177 ? 0.550 -3.280 -4.884 1.00 98.38 177 LEU A CA 1
ATOM 1362 C C . LEU A 1 177 ? 1.020 -3.178 -3.431 1.00 98.38 177 LEU A C 1
ATOM 1364 O O . LEU A 1 177 ? 0.534 -3.935 -2.584 1.00 98.38 177 LEU A O 1
ATOM 1368 N N . VAL A 1 178 ? 1.929 -2.245 -3.118 1.00 98.50 178 VAL A N 1
ATOM 1369 C CA . VAL A 1 178 ? 2.363 -2.070 -1.726 1.00 98.50 178 VAL A CA 1
ATOM 1370 C C . VAL A 1 178 ? 1.214 -1.563 -0.862 1.00 98.50 178 VAL A C 1
ATOM 1372 O O . VAL A 1 178 ? 1.060 -2.049 0.253 1.00 98.50 178 VAL A O 1
ATOM 1375 N N . SER A 1 179 ? 0.342 -0.690 -1.382 1.00 98.25 179 SER A N 1
ATOM 1376 C CA . SER A 1 179 ? -0.870 -0.241 -0.683 1.00 98.25 179 SER A CA 1
ATOM 1377 C C . SER A 1 179 ? -1.804 -1.406 -0.362 1.00 98.25 179 SER A C 1
ATOM 1379 O O . SER A 1 179 ? -2.295 -1.508 0.764 1.00 98.25 179 SER A O 1
ATOM 1381 N N . LEU A 1 180 ? -2.007 -2.334 -1.306 1.00 98.62 180 LEU A N 1
ATOM 1382 C CA . LEU A 1 180 ? -2.796 -3.545 -1.067 1.00 98.62 180 LEU A CA 1
ATOM 1383 C C . LEU A 1 180 ? -2.198 -4.396 0.058 1.00 98.62 180 LEU A C 1
ATOM 1385 O O . LEU A 1 180 ? -2.921 -4.810 0.969 1.00 98.62 180 LEU A O 1
ATOM 1389 N N . CYS A 1 181 ? -0.883 -4.621 0.025 1.00 98.81 181 CYS A N 1
ATOM 1390 C CA . CYS A 1 181 ? -0.173 -5.349 1.074 1.00 98.81 181 CYS A CA 1
ATOM 1391 C C . CYS A 1 181 ? -0.314 -4.636 2.425 1.00 98.81 181 CYS A C 1
ATOM 1393 O O . CYS A 1 181 ? -0.733 -5.250 3.403 1.00 98.81 181 CYS A O 1
ATOM 1395 N N . TYR A 1 182 ? -0.062 -3.328 2.469 1.00 98.81 182 TYR A N 1
ATOM 1396 C CA . TYR A 1 182 ? -0.109 -2.504 3.675 1.00 98.81 182 TYR A CA 1
ATOM 1397 C C . TYR A 1 182 ? -1.493 -2.524 4.334 1.00 98.81 182 TYR A C 1
ATOM 1399 O O . TYR A 1 182 ? -1.622 -2.827 5.520 1.00 98.81 182 TYR A O 1
ATOM 1407 N N . VAL A 1 183 ? -2.556 -2.269 3.563 1.00 98.69 183 VAL A N 1
ATOM 1408 C CA . VAL A 1 183 ? -3.937 -2.303 4.071 1.00 98.69 183 VAL A CA 1
ATOM 1409 C C . VAL A 1 183 ? -4.301 -3.713 4.546 1.00 98.69 183 VAL A C 1
ATOM 1411 O O . VAL A 1 183 ? -4.960 -3.858 5.579 1.00 98.69 183 VAL A O 1
ATOM 1414 N N . THR A 1 184 ? -3.823 -4.758 3.860 1.00 98.81 184 THR A N 1
ATOM 1415 C CA . THR A 1 184 ? -4.019 -6.156 4.276 1.00 98.81 184 THR A CA 1
ATOM 1416 C C . THR A 1 184 ? -3.331 -6.456 5.607 1.00 98.81 184 THR A C 1
ATOM 1418 O O . THR A 1 184 ? -3.954 -7.076 6.468 1.00 98.81 184 THR A O 1
ATOM 1421 N N . VAL A 1 185 ? -2.097 -5.977 5.823 1.00 98.88 185 VAL A N 1
ATOM 1422 C CA . VAL A 1 185 ? -1.366 -6.117 7.098 1.00 98.88 185 VAL A CA 1
ATOM 1423 C C . VAL A 1 185 ? -2.198 -5.552 8.247 1.00 98.88 185 VAL A C 1
ATOM 1425 O O . VAL A 1 185 ? -2.465 -6.271 9.216 1.00 98.88 185 VAL A O 1
ATOM 1428 N N . LEU A 1 186 ? -2.654 -4.301 8.114 1.00 98.75 186 LEU A N 1
ATOM 1429 C CA . LEU A 1 186 ? -3.439 -3.605 9.138 1.00 98.75 186 LEU A CA 1
ATOM 1430 C C . LEU A 1 186 ? -4.788 -4.294 9.380 1.00 98.75 186 LEU A C 1
ATOM 1432 O O . LEU A 1 186 ? -5.191 -4.526 10.522 1.00 98.75 186 LEU A O 1
ATOM 1436 N N . TRP A 1 187 ? -5.488 -4.664 8.306 1.00 98.56 187 TRP A N 1
ATOM 1437 C CA . TRP A 1 187 ? -6.793 -5.313 8.398 1.00 98.56 187 TRP A CA 1
ATOM 1438 C C . TRP A 1 187 ? -6.696 -6.689 9.058 1.00 98.56 187 TRP A C 1
ATOM 1440 O O . TRP A 1 187 ? -7.510 -7.016 9.929 1.00 98.56 187 TRP A O 1
ATOM 1450 N N . ALA A 1 188 ? -5.702 -7.487 8.667 1.00 98.44 188 ALA A N 1
ATOM 1451 C CA . ALA A 1 188 ? -5.485 -8.827 9.190 1.00 98.44 188 ALA A CA 1
ATOM 1452 C C . ALA A 1 188 ? -5.030 -8.780 10.653 1.00 98.44 188 ALA A C 1
ATOM 1454 O O . ALA A 1 188 ? -5.526 -9.564 11.461 1.00 98.44 188 ALA A O 1
ATOM 1455 N N . PHE A 1 189 ? -4.194 -7.808 11.032 1.00 98.56 189 PHE A N 1
ATOM 1456 C CA . PHE A 1 189 ? -3.845 -7.560 12.430 1.00 98.56 189 PHE A CA 1
ATOM 1457 C C . PHE A 1 189 ? -5.099 -7.307 13.283 1.00 98.56 189 PHE A C 1
ATOM 1459 O O . PHE A 1 189 ? -5.362 -8.057 14.227 1.00 98.56 189 PHE A O 1
ATOM 1466 N N . LEU A 1 190 ? -5.942 -6.336 12.901 1.00 97.06 190 LEU A N 1
ATOM 1467 C CA . LEU A 1 190 ? -7.187 -6.048 13.629 1.00 97.06 190 LEU A CA 1
ATOM 1468 C C . LEU A 1 190 ? -8.124 -7.258 13.667 1.00 97.06 190 LEU A C 1
ATOM 1470 O O . LEU A 1 190 ? -8.773 -7.524 14.679 1.00 97.06 190 LEU A O 1
ATOM 1474 N N . LYS A 1 191 ? -8.204 -8.016 12.569 1.00 95.31 191 LYS A N 1
ATOM 1475 C CA . LYS A 1 191 ? -9.019 -9.230 12.507 1.00 95.31 191 LYS A CA 1
ATOM 1476 C C . LYS A 1 191 ? -8.487 -10.322 13.440 1.00 95.31 191 LYS A C 1
ATOM 1478 O O . LYS A 1 191 ? -9.298 -11.015 14.061 1.00 95.31 191 LYS A O 1
ATOM 1483 N N . GLY A 1 192 ? -7.170 -10.470 13.554 1.00 95.69 192 GLY A N 1
ATOM 1484 C CA . GLY A 1 192 ? -6.507 -11.384 14.483 1.00 95.69 192 GLY A CA 1
ATOM 1485 C C . GLY A 1 192 ? -6.817 -11.036 15.928 1.00 95.69 192 GLY A C 1
ATOM 1486 O O . GLY A 1 192 ? -7.316 -11.892 16.654 1.00 95.69 192 GLY A O 1
ATOM 1487 N N . VAL A 1 193 ? -6.659 -9.764 16.299 1.00 94.31 193 VAL A N 1
ATOM 1488 C CA . VAL A 1 193 ? -7.016 -9.259 17.633 1.00 94.31 193 VAL A CA 1
ATOM 1489 C C . VAL A 1 193 ? -8.492 -9.518 17.951 1.00 94.31 193 VAL A C 1
ATOM 1491 O O . VAL A 1 193 ? -8.809 -10.085 18.991 1.00 94.31 193 VAL A O 1
ATOM 1494 N N . GLN A 1 194 ? -9.408 -9.160 17.045 1.00 91.75 194 GLN A N 1
ATOM 1495 C CA . GLN A 1 194 ? -10.853 -9.299 17.276 1.00 91.75 194 GLN A CA 1
ATOM 1496 C C . GLN A 1 194 ? -11.333 -10.752 17.358 1.00 91.75 194 GLN A C 1
ATOM 1498 O O . GLN A 1 194 ? -12.340 -11.026 18.003 1.00 91.75 194 GLN A O 1
ATOM 1503 N N . SER A 1 195 ? -10.688 -11.672 16.637 1.00 92.44 195 SER A N 1
ATOM 1504 C CA . SER A 1 195 ? -11.132 -13.071 16.560 1.00 92.44 195 SER A CA 1
ATOM 1505 C C . SER A 1 195 ? -10.336 -14.030 17.440 1.00 92.44 195 SER A C 1
ATOM 1507 O O . SER A 1 195 ? -10.744 -15.180 17.569 1.00 92.44 195 SER A O 1
ATOM 1509 N N . GLY A 1 196 ? -9.185 -13.609 17.970 1.00 91.81 196 GLY A N 1
ATOM 1510 C CA . GLY A 1 196 ? -8.230 -14.474 18.668 1.00 91.81 196 GLY A CA 1
ATOM 1511 C C . GLY A 1 196 ? -7.540 -15.515 17.772 1.00 91.81 196 GLY A C 1
ATOM 1512 O O . GLY A 1 196 ? -6.738 -16.312 18.253 1.00 91.81 196 GLY A O 1
ATOM 1513 N N . GLN A 1 197 ? -7.829 -15.545 16.465 1.00 92.94 197 GLN A N 1
ATOM 1514 C CA . GLN A 1 197 ? -7.336 -16.588 15.564 1.00 92.94 197 GLN A CA 1
ATOM 1515 C C . GLN A 1 197 ? -5.958 -16.231 15.001 1.00 92.94 197 GLN A C 1
ATOM 1517 O O . GLN A 1 197 ? -5.818 -15.286 14.220 1.00 92.94 197 GLN A O 1
ATOM 1522 N N . ARG A 1 198 ? -4.957 -17.067 15.306 1.00 94.19 198 ARG A N 1
ATOM 1523 C CA . ARG A 1 198 ? -3.556 -16.867 14.892 1.00 94.19 198 ARG A CA 1
ATOM 1524 C C . ARG A 1 198 ? -3.343 -16.768 13.379 1.00 94.19 198 ARG A C 1
ATOM 1526 O O . ARG A 1 198 ? -2.438 -16.065 12.944 1.00 94.19 198 ARG A O 1
ATOM 1533 N N . ARG A 1 199 ? -4.202 -17.400 12.569 1.00 97.50 199 ARG A N 1
ATOM 1534 C CA . ARG A 1 199 ? -4.110 -17.347 11.098 1.00 97.50 199 ARG A CA 1
ATOM 1535 C C . ARG A 1 199 ? -4.115 -15.925 10.536 1.00 97.50 199 ARG A C 1
ATOM 1537 O O . ARG A 1 199 ? -3.478 -15.680 9.524 1.00 97.50 199 ARG A O 1
ATOM 1544 N N . TRP A 1 200 ? -4.795 -14.977 11.181 1.00 97.69 200 TRP A N 1
ATOM 1545 C CA . TRP A 1 200 ? -4.833 -13.597 10.690 1.00 97.69 200 TRP A CA 1
ATOM 1546 C C . TRP A 1 200 ? -3.542 -12.834 10.989 1.00 97.69 200 TRP A C 1
ATOM 1548 O O . TRP A 1 200 ? -3.139 -11.995 10.193 1.00 97.69 200 TRP A O 1
ATOM 1558 N N . PHE A 1 201 ? -2.844 -13.175 12.073 1.00 98.19 201 PHE A N 1
ATOM 1559 C CA . PHE A 1 201 ? -1.490 -12.674 12.303 1.00 98.19 201 PHE A CA 1
ATOM 1560 C C . PHE A 1 201 ? -0.514 -13.237 11.267 1.00 98.19 201 PHE A C 1
ATOM 1562 O O . PHE A 1 201 ? 0.300 -12.487 10.744 1.00 98.19 201 PHE A O 1
ATOM 1569 N N . LEU A 1 202 ? -0.658 -14.513 10.885 1.00 98.31 202 LEU A N 1
ATOM 1570 C CA . LEU A 1 202 ? 0.115 -15.085 9.779 1.00 98.31 202 LEU A CA 1
ATOM 1571 C C . LEU A 1 202 ? -0.166 -14.357 8.455 1.00 98.31 202 LEU A C 1
ATOM 1573 O O . LEU A 1 202 ? 0.774 -13.964 7.777 1.00 98.31 202 LEU A O 1
ATOM 1577 N N . VAL A 1 203 ? -1.437 -14.105 8.114 1.00 98.62 203 VAL A N 1
ATOM 1578 C CA . VAL A 1 203 ? -1.804 -13.305 6.926 1.00 98.62 203 VAL A CA 1
ATOM 1579 C C . VAL A 1 203 ? -1.169 -11.913 6.976 1.00 98.62 203 VAL A C 1
ATOM 1581 O O . VAL A 1 203 ? -0.668 -11.441 5.962 1.00 98.62 203 VAL A O 1
ATOM 1584 N N . SER A 1 204 ? -1.150 -11.274 8.149 1.00 98.56 204 SER A N 1
ATOM 1585 C CA . SER A 1 204 ? -0.509 -9.970 8.354 1.00 98.56 204 SER A CA 1
ATOM 1586 C C . SER A 1 204 ? 0.997 -10.026 8.058 1.00 98.56 204 SER A C 1
ATOM 1588 O O . SER A 1 204 ? 1.497 -9.230 7.271 1.00 98.56 204 SER A O 1
ATOM 1590 N N . VAL A 1 205 ? 1.715 -11.017 8.594 1.00 98.56 205 VAL A N 1
ATOM 1591 C CA . VAL A 1 205 ? 3.159 -11.192 8.349 1.00 98.56 205 VAL A CA 1
ATOM 1592 C C . VAL A 1 205 ? 3.451 -11.512 6.883 1.00 98.56 205 VAL A C 1
ATOM 1594 O O . VAL A 1 205 ? 4.319 -10.884 6.284 1.00 98.56 205 VAL A O 1
ATOM 1597 N N . LEU A 1 206 ? 2.698 -12.434 6.276 1.00 98.56 206 LEU A N 1
ATOM 1598 C CA . LEU A 1 206 ? 2.875 -12.794 4.868 1.00 98.56 206 LEU A CA 1
ATOM 1599 C C . LEU A 1 206 ? 2.601 -11.603 3.943 1.00 98.56 206 LEU A C 1
ATOM 1601 O O . LEU A 1 206 ? 3.358 -11.378 3.006 1.00 98.56 206 LEU A O 1
ATOM 1605 N N . ALA A 1 207 ? 1.574 -10.798 4.225 1.00 98.75 207 ALA A N 1
ATOM 1606 C CA . ALA A 1 207 ? 1.310 -9.576 3.470 1.00 98.75 207 ALA A CA 1
ATOM 1607 C C . ALA A 1 207 ? 2.453 -8.554 3.605 1.00 98.75 207 ALA A C 1
ATOM 1609 O O . ALA A 1 207 ? 2.807 -7.914 2.618 1.00 98.75 207 ALA A O 1
ATOM 1610 N N . ALA A 1 208 ? 3.078 -8.432 4.783 1.00 98.69 208 ALA A N 1
ATOM 1611 C CA . ALA A 1 208 ? 4.247 -7.568 4.966 1.00 98.69 208 ALA A CA 1
ATOM 1612 C C . ALA A 1 208 ? 5.452 -8.054 4.141 1.00 98.69 208 ALA A C 1
ATOM 1614 O O . ALA A 1 208 ? 6.131 -7.249 3.508 1.00 98.69 208 ALA A O 1
ATOM 1615 N N . TRP A 1 209 ? 5.684 -9.369 4.089 1.00 98.31 209 TRP A N 1
ATOM 1616 C CA . TRP A 1 209 ? 6.733 -9.967 3.255 1.00 98.31 209 TRP A CA 1
ATOM 1617 C C . TRP A 1 209 ? 6.467 -9.762 1.762 1.00 98.31 209 TRP A C 1
ATOM 1619 O O . TRP A 1 209 ? 7.365 -9.364 1.029 1.00 98.31 209 TRP A O 1
ATOM 1629 N N . LEU A 1 210 ? 5.228 -9.963 1.307 1.00 98.25 210 LEU A N 1
ATOM 1630 C CA . LEU A 1 210 ? 4.852 -9.671 -0.077 1.00 98.25 210 LEU A CA 1
ATOM 1631 C C . LEU A 1 210 ? 5.051 -8.187 -0.404 1.00 98.25 210 LEU A C 1
ATOM 1633 O O . LEU A 1 210 ? 5.600 -7.866 -1.453 1.00 98.25 210 LEU A O 1
ATOM 1637 N N . GLY A 1 211 ? 4.699 -7.285 0.516 1.00 98.12 211 GLY A N 1
ATOM 1638 C CA . GLY A 1 211 ? 4.959 -5.857 0.362 1.00 98.12 211 GLY A CA 1
ATOM 1639 C C . GLY A 1 211 ? 6.454 -5.536 0.234 1.00 98.12 211 GLY A C 1
ATOM 1640 O O . GLY A 1 211 ? 6.816 -4.725 -0.618 1.00 98.12 211 GLY A O 1
ATOM 1641 N N . ALA A 1 212 ? 7.328 -6.222 0.983 1.00 97.38 212 ALA A N 1
ATOM 1642 C CA . ALA A 1 212 ? 8.792 -6.086 0.883 1.00 97.38 212 ALA A CA 1
ATOM 1643 C C . ALA A 1 212 ? 9.334 -6.404 -0.515 1.00 97.38 212 ALA A C 1
ATOM 1645 O O . ALA A 1 212 ? 10.313 -5.804 -0.945 1.00 97.38 212 ALA A O 1
ATOM 1646 N N . PHE A 1 213 ? 8.648 -7.270 -1.259 1.00 96.31 213 PHE A N 1
ATOM 1647 C CA . PHE A 1 213 ? 8.974 -7.594 -2.646 1.00 96.31 213 PHE A CA 1
ATOM 1648 C C . PHE A 1 213 ? 8.382 -6.618 -3.678 1.00 96.31 213 PHE A C 1
ATOM 1650 O O . PHE A 1 213 ? 8.560 -6.826 -4.881 1.00 96.31 213 PHE A O 1
ATOM 1657 N N . THR A 1 214 ? 7.670 -5.571 -3.240 1.00 95.75 214 THR A N 1
ATOM 1658 C CA . THR A 1 214 ? 7.002 -4.591 -4.120 1.00 95.75 214 THR A CA 1
ATOM 1659 C C . THR A 1 214 ? 7.537 -3.174 -3.991 1.00 95.75 214 THR A C 1
ATOM 1661 O O . THR A 1 214 ? 7.726 -2.532 -5.021 1.00 95.75 214 THR A O 1
ATOM 1664 N N . LYS A 1 215 ? 7.741 -2.659 -2.770 1.00 95.12 215 LYS A N 1
ATOM 1665 C CA . LYS A 1 215 ? 8.188 -1.280 -2.531 1.00 95.12 215 LYS A CA 1
ATOM 1666 C C . LYS A 1 215 ? 8.676 -1.088 -1.097 1.00 95.12 215 LYS A C 1
ATOM 1668 O O . LYS A 1 215 ? 8.133 -1.661 -0.157 1.00 95.12 215 LYS A O 1
ATOM 1673 N N . GLU A 1 216 ? 9.664 -0.221 -0.924 1.00 94.62 216 GLU A N 1
ATOM 1674 C CA . GLU A 1 216 ? 10.426 -0.046 0.314 1.00 94.62 216 GLU A CA 1
ATOM 1675 C C . GLU A 1 216 ? 9.601 0.611 1.434 1.00 94.62 216 GLU A C 1
ATOM 1677 O O . GLU A 1 216 ? 9.865 0.373 2.611 1.00 94.62 216 GLU A O 1
ATOM 1682 N N . ILE A 1 217 ? 8.544 1.367 1.098 1.00 95.62 217 ILE A N 1
ATOM 1683 C CA . ILE A 1 217 ? 7.653 2.030 2.073 1.00 95.62 217 ILE A CA 1
ATOM 1684 C C . ILE A 1 217 ? 7.022 1.056 3.084 1.00 95.62 217 ILE A C 1
ATOM 1686 O O . ILE A 1 217 ? 6.695 1.443 4.210 1.00 95.62 217 ILE A O 1
ATOM 1690 N N . ILE A 1 218 ? 6.905 -0.227 2.728 1.00 97.75 218 ILE A N 1
ATOM 1691 C CA . ILE A 1 218 ? 6.437 -1.287 3.628 1.00 97.75 218 ILE A CA 1
ATOM 1692 C C . ILE A 1 218 ? 7.306 -1.436 4.886 1.00 97.75 218 ILE A C 1
ATOM 1694 O O . ILE A 1 218 ? 6.809 -1.918 5.901 1.00 97.75 218 ILE A O 1
ATOM 1698 N N . ALA A 1 219 ? 8.559 -0.962 4.874 1.00 97.44 219 ALA A N 1
ATOM 1699 C CA . ALA A 1 219 ? 9.429 -0.930 6.049 1.00 97.44 219 ALA A CA 1
ATOM 1700 C C . ALA A 1 219 ? 8.773 -0.224 7.248 1.00 97.44 219 ALA A C 1
ATOM 1702 O O . ALA A 1 219 ? 9.065 -0.553 8.396 1.00 97.44 219 ALA A O 1
ATOM 1703 N N . THR A 1 220 ? 7.850 0.707 6.984 1.00 98.00 220 THR A N 1
ATOM 1704 C CA . THR A 1 220 ? 7.107 1.461 8.004 1.00 98.00 220 THR A CA 1
ATOM 1705 C C . THR A 1 220 ? 5.941 0.684 8.626 1.00 98.00 220 THR A C 1
ATOM 1707 O O . THR A 1 220 ? 5.406 1.105 9.652 1.00 98.00 220 THR A O 1
ATOM 1710 N N . VAL A 1 221 ? 5.534 -0.460 8.058 1.00 98.19 221 VAL A N 1
ATOM 1711 C CA . VAL A 1 221 ? 4.329 -1.179 8.498 1.00 98.19 221 VAL A CA 1
ATOM 1712 C C . VAL A 1 221 ? 4.370 -1.671 9.953 1.00 98.19 221 VAL A C 1
ATOM 1714 O O . VAL A 1 221 ? 3.328 -1.593 10.608 1.00 98.19 221 VAL A O 1
ATOM 1717 N N . PRO A 1 222 ? 5.513 -2.106 10.536 1.00 97.75 222 PRO A N 1
ATOM 1718 C CA . PRO A 1 222 ? 5.554 -2.478 11.950 1.00 97.75 222 PRO A CA 1
ATOM 1719 C C . PRO A 1 222 ? 5.224 -1.282 12.850 1.00 97.75 222 PRO A C 1
ATOM 1721 O O . PRO A 1 222 ? 4.467 -1.420 13.810 1.00 97.75 222 PRO A O 1
ATOM 1724 N N . VAL A 1 223 ? 5.716 -0.089 12.493 1.00 97.69 223 VAL A N 1
ATOM 1725 C CA . VAL A 1 223 ? 5.423 1.159 13.211 1.00 97.69 223 VAL A CA 1
ATOM 1726 C C . VAL A 1 223 ? 3.942 1.513 13.090 1.00 97.69 223 VAL A C 1
ATOM 1728 O O . VAL A 1 223 ? 3.310 1.828 14.096 1.00 97.69 223 VAL A O 1
ATOM 1731 N N . ALA A 1 224 ? 3.352 1.392 11.897 1.00 98.19 224 ALA A N 1
ATOM 1732 C CA . ALA A 1 224 ? 1.925 1.643 11.710 1.00 98.19 224 ALA A CA 1
ATOM 1733 C C . ALA A 1 224 ? 1.033 0.650 12.467 1.00 98.19 224 ALA A C 1
ATOM 1735 O O . ALA A 1 224 ? 0.001 1.050 13.000 1.00 98.19 224 ALA A O 1
ATOM 1736 N N . VAL A 1 225 ? 1.426 -0.624 12.572 1.00 98.44 225 VAL A N 1
ATOM 1737 C CA . VAL A 1 225 ? 0.698 -1.615 13.380 1.00 98.44 225 VAL A CA 1
ATOM 1738 C C . VAL A 1 225 ? 0.781 -1.283 14.870 1.00 98.44 225 VAL A C 1
ATOM 1740 O O . VAL A 1 225 ? -0.245 -1.326 15.545 1.00 98.44 225 VAL A O 1
ATOM 1743 N N . VAL A 1 226 ? 1.954 -0.892 15.380 1.00 98.06 226 VAL A N 1
ATOM 1744 C CA . VAL A 1 226 ? 2.094 -0.429 16.772 1.00 98.06 226 VAL A CA 1
ATOM 1745 C C . VAL A 1 226 ? 1.236 0.817 17.010 1.00 98.06 226 VAL A C 1
ATOM 1747 O O . VAL A 1 226 ? 0.487 0.873 17.983 1.00 98.06 226 VAL A O 1
ATOM 1750 N N . ALA A 1 227 ? 1.275 1.803 16.113 1.00 97.62 227 ALA A N 1
ATOM 1751 C CA . ALA A 1 227 ? 0.438 2.997 16.216 1.00 97.62 227 ALA A CA 1
ATOM 1752 C C . ALA A 1 227 ? -1.061 2.643 16.204 1.00 97.62 227 ALA A C 1
ATOM 1754 O O . ALA A 1 227 ? -1.827 3.119 17.040 1.00 97.62 227 ALA A O 1
ATOM 1755 N N . LEU A 1 228 ? -1.481 1.738 15.321 1.00 97.12 228 LEU A N 1
ATOM 1756 C CA . LEU A 1 228 ? -2.862 1.274 15.241 1.00 97.12 228 LEU A CA 1
ATOM 1757 C C . LEU A 1 228 ? -3.297 0.538 16.517 1.00 97.12 228 LEU A C 1
ATOM 1759 O O . LEU A 1 228 ? -4.387 0.788 17.031 1.00 97.12 228 LEU A O 1
ATOM 1763 N N . ASP A 1 229 ? -2.457 -0.342 17.060 1.00 97.06 229 ASP A N 1
ATOM 1764 C CA . ASP A 1 229 ? -2.764 -1.065 18.294 1.00 97.06 229 ASP A CA 1
ATOM 1765 C C . ASP A 1 229 ? -2.825 -0.134 19.506 1.00 97.06 229 ASP A C 1
ATOM 1767 O O . ASP A 1 229 ? -3.704 -0.261 20.360 1.00 97.06 229 ASP A O 1
ATOM 1771 N N . THR A 1 230 ? -1.908 0.829 19.584 1.00 96.31 230 THR A N 1
ATOM 1772 C CA . THR A 1 230 ? -1.857 1.782 20.694 1.00 96.31 230 THR A CA 1
ATOM 1773 C C . THR A 1 230 ? -3.008 2.775 20.657 1.00 96.31 230 THR A C 1
ATOM 1775 O O . THR A 1 230 ? -3.564 3.052 21.712 1.00 96.31 230 THR A O 1
ATOM 1778 N N . VAL A 1 231 ? -3.410 3.269 19.484 1.00 95.56 231 VAL A N 1
ATOM 1779 C CA . VAL A 1 231 ? -4.472 4.281 19.353 1.00 95.56 231 VAL A CA 1
ATOM 1780 C C . VAL A 1 231 ? -5.868 3.659 19.333 1.00 95.56 231 VAL A C 1
ATOM 1782 O O . VAL A 1 231 ? -6.782 4.180 19.968 1.00 95.56 231 VAL A O 1
ATOM 1785 N N . VAL A 1 232 ? -6.058 2.548 18.616 1.00 94.56 232 VAL A N 1
ATOM 1786 C CA . VAL A 1 232 ? -7.403 2.018 18.325 1.00 94.56 232 VAL A CA 1
ATOM 1787 C C . VAL A 1 232 ? -7.770 0.838 19.216 1.00 94.56 232 VAL A C 1
ATOM 1789 O O . VAL A 1 232 ? -8.893 0.775 19.712 1.00 94.56 232 VAL A O 1
ATOM 1792 N N . VAL A 1 233 ? -6.851 -0.107 19.418 1.00 94.00 233 VAL A N 1
ATOM 1793 C CA . VAL A 1 233 ? -7.163 -1.385 20.076 1.00 94.00 233 VAL A CA 1
ATOM 1794 C C . VAL A 1 233 ? -7.008 -1.299 21.591 1.00 94.00 233 VAL A C 1
ATOM 1796 O O . VAL A 1 233 ? -7.953 -1.552 22.332 1.00 94.00 233 VAL A O 1
ATOM 1799 N N . THR A 1 234 ? -5.805 -0.984 22.063 1.00 93.69 234 THR A N 1
ATOM 1800 C CA . THR A 1 234 ? -5.463 -1.020 23.492 1.00 93.69 234 THR A CA 1
ATOM 1801 C C . THR A 1 234 ? -5.585 0.332 24.170 1.00 93.69 234 THR A C 1
ATOM 1803 O O . THR A 1 234 ? -5.681 0.371 25.395 1.00 93.69 234 THR A O 1
ATOM 1806 N N . ARG A 1 235 ? -5.564 1.428 23.395 1.00 93.00 235 ARG A N 1
ATOM 1807 C CA . ARG A 1 235 ? -5.587 2.823 23.879 1.00 93.00 235 ARG A CA 1
ATOM 1808 C C . ARG A 1 235 ? -4.467 3.158 24.869 1.00 93.00 235 ARG A C 1
ATOM 1810 O O . ARG A 1 235 ? -4.546 4.153 25.581 1.00 93.00 235 ARG A O 1
ATOM 1817 N N . HIS A 1 236 ? -3.435 2.314 24.950 1.00 94.75 236 HIS A N 1
ATOM 1818 C CA . HIS A 1 236 ? -2.345 2.459 25.904 1.00 94.75 236 HIS A CA 1
ATOM 1819 C C . HIS A 1 236 ? -1.099 1.681 25.460 1.00 94.75 236 HIS A C 1
ATOM 1821 O O . HIS A 1 236 ? -1.092 0.448 25.419 1.00 94.75 236 HIS A O 1
ATOM 1827 N N . TRP A 1 237 ? 0.014 2.384 25.234 1.00 94.81 237 TRP A N 1
ATOM 1828 C CA . TRP A 1 237 ? 1.212 1.797 24.620 1.00 94.81 237 TRP A CA 1
ATOM 1829 C C . TRP A 1 237 ? 1.830 0.624 25.395 1.00 94.81 237 TRP A C 1
ATOM 1831 O O . TRP A 1 237 ? 2.181 -0.394 24.802 1.00 94.81 237 TRP A O 1
ATOM 1841 N N . LYS A 1 238 ? 1.892 0.701 26.733 1.00 95.31 238 LYS A N 1
ATOM 1842 C CA . LYS A 1 238 ? 2.420 -0.409 27.551 1.00 95.31 238 LYS A CA 1
ATOM 1843 C C . LYS A 1 238 ? 1.567 -1.677 27.435 1.00 95.31 238 LYS A C 1
ATOM 1845 O O . LYS A 1 238 ? 2.098 -2.781 27.521 1.00 95.31 238 LYS A O 1
ATOM 1850 N N . LEU A 1 239 ? 0.249 -1.535 27.258 1.00 95.12 239 LEU A N 1
ATOM 1851 C CA . LEU A 1 239 ? -0.665 -2.673 27.160 1.00 95.12 239 LEU A CA 1
ATOM 1852 C C . LEU A 1 239 ? -0.559 -3.333 25.783 1.00 95.12 239 LEU A C 1
ATOM 1854 O O . LEU A 1 239 ? -0.458 -4.557 25.717 1.00 95.12 239 LEU A O 1
ATOM 1858 N N . ALA A 1 240 ? -0.507 -2.523 24.721 1.00 95.38 240 ALA A N 1
ATOM 1859 C CA . ALA A 1 240 ? -0.175 -2.959 23.365 1.00 95.38 240 ALA A CA 1
ATOM 1860 C C . ALA A 1 240 ? 1.106 -3.790 23.337 1.00 95.38 240 ALA A C 1
ATOM 1862 O O . ALA A 1 240 ? 1.107 -4.921 22.855 1.00 95.38 240 ALA A O 1
ATOM 1863 N N . TRP A 1 241 ? 2.182 -3.263 23.925 1.00 95.69 241 TRP A N 1
ATOM 1864 C CA . TRP A 1 241 ? 3.459 -3.966 23.977 1.00 95.69 241 TRP A CA 1
ATOM 1865 C C . TRP A 1 241 ? 3.339 -5.312 24.698 1.00 95.69 241 TRP A C 1
ATOM 1867 O O . TRP A 1 241 ? 3.668 -6.352 24.137 1.00 95.69 241 TRP A O 1
ATOM 1877 N N . ARG A 1 242 ? 2.775 -5.330 25.912 1.00 95.44 242 ARG A N 1
ATOM 1878 C CA . ARG A 1 242 ? 2.623 -6.569 26.695 1.00 95.44 242 ARG A CA 1
ATOM 1879 C C . ARG A 1 242 ? 1.789 -7.638 25.984 1.00 95.44 242 ARG A C 1
ATOM 1881 O O . ARG A 1 242 ? 2.086 -8.818 26.139 1.00 95.44 242 ARG A O 1
ATOM 1888 N N . ARG A 1 243 ? 0.750 -7.249 25.237 1.00 94.56 243 ARG A N 1
ATOM 1889 C CA . ARG A 1 243 ? -0.166 -8.192 24.572 1.00 94.56 243 ARG A CA 1
ATOM 1890 C C . ARG A 1 243 ? 0.321 -8.657 23.206 1.00 94.56 243 ARG A C 1
ATOM 1892 O O . ARG A 1 243 ? 0.097 -9.812 22.856 1.00 94.56 243 ARG A O 1
ATOM 1899 N N . HIS A 1 244 ? 0.952 -7.775 22.436 1.00 96.19 244 HIS A N 1
ATOM 1900 C CA . HIS A 1 244 ? 1.170 -7.984 21.004 1.00 96.19 244 HIS A CA 1
ATOM 1901 C C . HIS A 1 244 ? 2.643 -7.875 20.572 1.00 96.19 244 HIS A C 1
ATOM 1903 O O . HIS A 1 244 ? 2.917 -7.906 19.375 1.00 96.19 244 HIS A O 1
ATOM 1909 N N . TRP A 1 245 ? 3.613 -7.834 21.498 1.00 96.06 245 TRP A N 1
ATOM 1910 C CA . TRP A 1 245 ? 5.041 -7.784 21.137 1.00 96.06 245 TRP A CA 1
ATOM 1911 C C . TRP A 1 245 ? 5.441 -8.863 20.117 1.00 96.06 245 TRP A C 1
ATOM 1913 O O . TRP A 1 245 ? 6.131 -8.560 19.147 1.00 96.06 245 TRP A O 1
ATOM 1923 N N . GLY A 1 246 ? 4.947 -10.098 20.267 1.00 96.75 246 GLY A N 1
ATOM 1924 C CA . GLY A 1 246 ? 5.287 -11.203 19.367 1.00 96.75 246 GLY A CA 1
ATOM 1925 C C . GLY A 1 246 ? 4.931 -10.934 17.900 1.00 96.75 246 GLY A C 1
ATOM 1926 O O . GLY A 1 246 ? 5.720 -11.254 17.009 1.00 96.75 246 GLY A O 1
ATOM 1927 N N . ILE A 1 247 ? 3.788 -10.292 17.625 1.00 97.00 247 ILE A N 1
ATOM 1928 C CA . ILE A 1 247 ? 3.420 -9.921 16.251 1.00 97.00 247 ILE A CA 1
ATOM 1929 C C . ILE A 1 247 ? 4.224 -8.713 15.760 1.00 97.00 247 ILE A C 1
ATOM 1931 O O . ILE A 1 247 ? 4.577 -8.680 14.587 1.00 97.00 247 ILE A O 1
ATOM 1935 N N . TYR A 1 248 ? 4.616 -7.777 16.628 1.00 97.38 248 TYR A N 1
ATOM 1936 C CA . TYR A 1 248 ? 5.502 -6.671 16.235 1.00 97.38 248 TYR A CA 1
ATOM 1937 C C . TYR A 1 248 ? 6.860 -7.174 15.751 1.00 97.38 248 TYR A C 1
ATOM 1939 O O . TYR A 1 248 ? 7.289 -6.811 14.659 1.00 97.38 248 TYR A O 1
ATOM 1947 N N . PHE A 1 249 ? 7.491 -8.080 16.503 1.00 97.00 249 PHE A N 1
ATOM 1948 C CA . PHE A 1 249 ? 8.738 -8.719 16.076 1.00 97.00 249 PHE A CA 1
ATOM 1949 C C . PHE A 1 249 ? 8.550 -9.579 14.826 1.00 97.00 249 PHE A C 1
ATOM 1951 O O . PHE A 1 249 ? 9.388 -9.557 13.926 1.00 97.00 249 PHE A O 1
ATOM 1958 N N . SER A 1 250 ? 7.420 -10.282 14.715 1.00 97.69 250 SER A N 1
ATOM 1959 C CA . SER A 1 250 ? 7.114 -11.046 13.503 1.00 97.69 250 SER A CA 1
ATOM 1960 C C . SER A 1 250 ? 6.962 -10.137 12.280 1.00 97.69 250 SER A C 1
ATOM 1962 O O . SER A 1 250 ? 7.388 -10.509 11.194 1.00 97.69 250 SER A O 1
ATOM 1964 N N . LEU A 1 251 ? 6.412 -8.931 12.425 1.00 98.00 251 LEU A N 1
ATOM 1965 C CA . LEU A 1 251 ? 6.321 -7.956 11.335 1.00 98.00 251 LEU A CA 1
ATOM 1966 C C . LEU A 1 251 ? 7.677 -7.326 11.003 1.00 98.00 251 LEU A C 1
ATOM 1968 O O . LEU A 1 251 ? 7.960 -7.118 9.825 1.00 98.00 251 LEU A O 1
ATOM 1972 N N . LEU A 1 252 ? 8.540 -7.091 11.998 1.00 97.44 252 LEU A N 1
ATOM 1973 C CA . LEU A 1 252 ? 9.924 -6.651 11.770 1.00 97.44 252 LEU A CA 1
ATOM 1974 C C . LEU A 1 252 ? 10.719 -7.652 10.921 1.00 97.44 252 LEU A C 1
ATOM 1976 O O . LEU A 1 252 ? 11.611 -7.242 10.187 1.00 97.44 252 LEU A O 1
ATOM 1980 N N . SER A 1 253 ? 10.357 -8.941 10.929 1.00 96.81 253 SER A N 1
ATOM 1981 C CA . SER A 1 253 ? 10.990 -9.927 10.041 1.00 96.81 253 SER A CA 1
ATOM 1982 C C . SER A 1 253 ? 10.851 -9.591 8.551 1.00 96.81 253 SER A C 1
ATOM 1984 O O . SER A 1 253 ? 11.691 -10.020 7.770 1.00 96.81 253 SER A O 1
ATOM 1986 N N . SER A 1 254 ? 9.859 -8.781 8.147 1.00 96.44 254 SER A N 1
ATOM 1987 C CA . SER A 1 254 ? 9.723 -8.293 6.761 1.00 96.44 254 SER A CA 1
ATOM 1988 C C . SER A 1 254 ? 10.895 -7.413 6.304 1.00 96.44 254 SER A C 1
ATOM 1990 O O . SER A 1 254 ? 11.114 -7.254 5.104 1.00 96.44 254 SER A O 1
ATOM 1992 N N . TRP A 1 255 ? 11.700 -6.890 7.234 1.00 96.75 255 TRP A N 1
ATOM 1993 C CA . TRP A 1 255 ? 12.926 -6.168 6.904 1.00 96.75 255 TRP A CA 1
ATOM 1994 C C . TRP A 1 255 ? 14.019 -7.086 6.356 1.00 96.75 255 TRP A C 1
ATOM 1996 O O . TRP A 1 255 ? 14.875 -6.613 5.621 1.00 96.75 255 TRP A O 1
ATOM 2006 N N . ILE A 1 256 ? 13.979 -8.389 6.654 1.00 96.56 256 ILE A N 1
ATOM 2007 C CA . ILE A 1 256 ? 14.940 -9.365 6.125 1.00 96.56 256 ILE A CA 1
ATOM 2008 C C . ILE A 1 256 ? 14.806 -9.491 4.597 1.00 96.56 256 ILE A C 1
ATOM 2010 O O . ILE A 1 256 ? 15.783 -9.196 3.906 1.00 96.56 256 ILE A O 1
ATOM 2014 N N . PRO A 1 257 ? 13.640 -9.868 4.025 1.00 95.00 257 PRO A N 1
ATOM 2015 C CA . PRO A 1 257 ? 13.492 -9.921 2.574 1.00 95.00 257 PRO A CA 1
ATOM 2016 C C . PRO A 1 257 ? 13.698 -8.551 1.921 1.00 95.00 257 PRO A C 1
ATOM 2018 O O . PRO A 1 257 ? 14.283 -8.493 0.842 1.00 95.00 257 PRO A O 1
ATOM 2021 N N . LEU A 1 258 ? 13.296 -7.455 2.578 1.00 94.00 258 LEU A N 1
ATOM 2022 C CA . LEU A 1 258 ? 13.552 -6.107 2.072 1.00 94.00 258 LEU A CA 1
ATOM 2023 C C . LEU A 1 258 ? 15.056 -5.813 1.969 1.00 94.00 258 LEU A C 1
ATOM 2025 O O . LEU A 1 258 ? 15.518 -5.379 0.919 1.00 94.00 258 LEU A O 1
ATOM 2029 N N . ALA A 1 259 ? 15.827 -6.088 3.023 1.00 93.06 259 ALA A N 1
ATOM 2030 C CA . ALA A 1 259 ? 17.272 -5.877 3.045 1.00 93.06 259 ALA A CA 1
ATOM 2031 C C . ALA A 1 259 ? 17.988 -6.739 1.998 1.00 93.06 259 ALA A C 1
ATOM 2033 O O . ALA A 1 259 ? 18.878 -6.242 1.314 1.00 93.06 259 ALA A O 1
ATOM 2034 N N . ILE A 1 260 ? 17.563 -7.996 1.815 1.00 91.94 260 ILE A N 1
ATOM 2035 C CA . ILE A 1 260 ? 18.078 -8.873 0.753 1.00 91.94 260 ILE A CA 1
ATOM 2036 C C . ILE A 1 260 ? 17.813 -8.255 -0.622 1.00 91.94 260 ILE A C 1
ATOM 2038 O O . ILE A 1 260 ? 18.724 -8.186 -1.445 1.00 91.94 260 ILE A O 1
ATOM 2042 N N . CYS A 1 261 ? 16.592 -7.774 -0.868 1.00 90.25 261 CYS A N 1
ATOM 2043 C CA . CYS A 1 261 ? 16.233 -7.152 -2.140 1.00 90.25 261 CYS A CA 1
ATOM 2044 C C . CYS A 1 261 ? 17.025 -5.866 -2.397 1.00 90.25 261 CYS A C 1
ATOM 2046 O O . CYS A 1 261 ? 17.543 -5.679 -3.496 1.00 90.25 261 CYS A O 1
ATOM 2048 N N . MET A 1 262 ? 17.169 -5.017 -1.376 1.00 87.94 262 MET A N 1
ATOM 2049 C CA . MET A 1 262 ? 17.968 -3.796 -1.455 1.00 87.94 262 MET A CA 1
ATOM 2050 C C . MET A 1 262 ? 19.438 -4.111 -1.714 1.00 87.94 262 MET A C 1
ATOM 2052 O O . MET A 1 262 ? 20.052 -3.478 -2.563 1.00 87.94 262 MET A O 1
ATOM 2056 N N . TRP A 1 263 ? 20.011 -5.094 -1.022 1.00 86.56 263 TRP A N 1
ATOM 2057 C CA . TRP A 1 263 ? 21.402 -5.487 -1.225 1.00 86.56 263 TRP A CA 1
ATOM 2058 C C . TRP A 1 263 ? 21.629 -6.050 -2.633 1.00 86.56 263 TRP A C 1
ATOM 2060 O O . TRP A 1 263 ? 22.536 -5.603 -3.334 1.00 86.56 263 TRP A O 1
ATOM 2070 N N . ALA A 1 264 ? 20.751 -6.951 -3.086 1.00 84.19 264 ALA A N 1
ATOM 2071 C CA . ALA A 1 264 ? 20.817 -7.543 -4.421 1.00 84.19 264 ALA A CA 1
ATOM 2072 C C . ALA A 1 264 ? 20.704 -6.491 -5.537 1.00 84.19 264 ALA A C 1
ATOM 2074 O O . ALA A 1 264 ? 21.386 -6.594 -6.550 1.00 84.19 264 ALA A O 1
ATOM 2075 N N . SER A 1 265 ? 19.902 -5.440 -5.339 1.00 80.50 265 SER A N 1
ATOM 2076 C CA . SER A 1 265 ? 19.760 -4.344 -6.303 1.00 80.50 265 SER A CA 1
ATOM 2077 C C . SER A 1 265 ? 20.770 -3.208 -6.110 1.00 80.50 265 SER A C 1
ATOM 2079 O O . SER A 1 265 ? 20.543 -2.109 -6.622 1.00 80.50 265 SER A O 1
ATOM 2081 N N . LYS A 1 266 ? 21.825 -3.409 -5.302 1.00 77.94 266 LYS A N 1
ATOM 2082 C CA . LYS A 1 266 ? 22.806 -2.375 -4.908 1.00 77.94 266 LYS A CA 1
ATOM 2083 C C . LYS A 1 266 ? 22.145 -1.090 -4.387 1.00 77.94 266 LYS A C 1
ATOM 2085 O O . LYS A 1 266 ? 22.616 0.007 -4.654 1.00 77.94 266 LYS A O 1
ATOM 2090 N N . ALA A 1 267 ? 20.999 -1.217 -3.722 1.00 65.12 267 ALA A N 1
ATOM 2091 C CA . ALA A 1 267 ? 20.128 -0.142 -3.246 1.00 65.12 267 ALA A CA 1
ATOM 2092 C C . ALA A 1 267 ? 19.788 0.920 -4.311 1.00 65.12 267 ALA A C 1
ATOM 2094 O O . ALA A 1 267 ? 19.486 2.060 -3.969 1.00 65.12 267 ALA A O 1
ATOM 2095 N N . ARG A 1 268 ? 19.843 0.554 -5.603 1.00 67.56 268 ARG A N 1
ATOM 2096 C CA . ARG A 1 268 ? 19.728 1.486 -6.737 1.00 67.56 268 ARG A CA 1
ATOM 2097 C C . ARG A 1 268 ? 20.782 2.604 -6.706 1.00 67.56 268 ARG A C 1
ATOM 2099 O O . ARG A 1 268 ? 20.518 3.727 -7.146 1.00 67.56 268 ARG A O 1
ATOM 2106 N N . ALA A 1 269 ? 21.968 2.299 -6.175 1.00 56.22 269 ALA A N 1
ATOM 2107 C CA . ALA A 1 269 ? 23.102 3.209 -6.096 1.00 56.22 269 ALA A CA 1
ATOM 2108 C C . ALA A 1 269 ? 23.347 3.899 -7.447 1.00 56.22 269 ALA A C 1
ATOM 2110 O O . ALA A 1 269 ? 23.359 3.248 -8.491 1.00 56.22 269 ALA A O 1
ATOM 2111 N N . GLY A 1 270 ? 23.502 5.225 -7.409 1.00 58.59 270 GLY A N 1
ATOM 2112 C CA . GLY A 1 270 ? 23.677 6.073 -8.594 1.00 58.59 270 GLY A CA 1
ATOM 2113 C C . GLY A 1 270 ? 22.384 6.622 -9.207 1.00 58.59 270 GLY A C 1
ATOM 2114 O O . GLY A 1 270 ? 22.467 7.471 -10.083 1.00 58.59 270 GLY A O 1
ATOM 2115 N N . THR A 1 271 ? 21.201 6.194 -8.748 1.00 60.38 271 THR A N 1
ATOM 2116 C CA . THR A 1 271 ? 19.910 6.748 -9.221 1.00 60.38 271 THR A CA 1
ATOM 2117 C C . THR A 1 271 ? 19.149 7.528 -8.149 1.00 60.38 271 THR A C 1
ATOM 2119 O O . THR A 1 271 ? 18.323 8.373 -8.476 1.00 60.38 271 THR A O 1
ATOM 2122 N N . VAL A 1 272 ? 19.428 7.271 -6.864 1.00 62.00 272 VAL A N 1
ATOM 2123 C CA . VAL A 1 272 ? 18.778 7.921 -5.716 1.00 62.00 272 VAL A CA 1
ATOM 2124 C C . VAL A 1 272 ? 19.712 7.975 -4.499 1.00 62.00 272 VAL A C 1
ATOM 2126 O O . VAL A 1 272 ? 20.570 7.109 -4.314 1.00 62.00 272 VAL A O 1
ATOM 2129 N N . GLY A 1 273 ? 19.508 8.969 -3.630 1.00 65.44 273 GLY A N 1
ATOM 2130 C CA . GLY A 1 273 ? 20.161 9.068 -2.320 1.00 65.44 273 GLY A CA 1
ATOM 2131 C C . GLY A 1 273 ? 21.576 9.656 -2.343 1.00 65.44 273 GLY A C 1
ATOM 2132 O O . GLY A 1 273 ? 21.970 10.351 -3.276 1.00 65.44 273 GLY A O 1
ATOM 2133 N N . PHE A 1 274 ? 22.350 9.368 -1.294 1.00 66.00 274 PHE A N 1
ATOM 2134 C CA . PHE A 1 274 ? 23.682 9.949 -1.049 1.00 66.00 274 PHE A CA 1
ATOM 2135 C C . PHE A 1 274 ? 24.727 9.636 -2.135 1.00 66.00 274 PHE A C 1
ATOM 2137 O O . PHE A 1 274 ? 25.750 10.307 -2.219 1.00 66.00 274 PHE A O 1
ATOM 2144 N N . GLY A 1 275 ? 24.461 8.658 -3.009 1.00 65.56 275 GLY A N 1
ATOM 2145 C CA . GLY A 1 275 ? 25.306 8.355 -4.169 1.00 65.56 275 GLY A CA 1
ATOM 2146 C C . GLY A 1 275 ? 25.293 9.430 -5.265 1.00 65.56 275 GLY A C 1
ATOM 2147 O O . GLY A 1 275 ? 26.098 9.347 -6.183 1.00 65.56 275 GLY A O 1
ATOM 2148 N N . MET A 1 276 ? 24.404 10.425 -5.171 1.00 69.94 276 MET A N 1
ATOM 2149 C CA . MET A 1 276 ? 24.300 11.566 -6.095 1.00 69.94 276 MET A CA 1
ATOM 2150 C C . MET A 1 276 ? 25.063 12.813 -5.608 1.00 69.94 276 MET A C 1
ATOM 2152 O O . MET A 1 276 ? 24.899 13.889 -6.171 1.00 69.94 276 MET A O 1
ATOM 2156 N N . GLY A 1 277 ? 25.854 12.706 -4.533 1.00 74.88 277 GLY A N 1
ATOM 2157 C CA . GLY A 1 277 ? 26.575 13.846 -3.947 1.00 74.88 277 GLY A CA 1
ATOM 2158 C C . GLY A 1 277 ? 25.721 14.763 -3.062 1.00 74.88 277 GLY A C 1
ATOM 2159 O O . GLY A 1 277 ? 26.232 15.757 -2.561 1.00 74.88 277 GLY A O 1
ATOM 2160 N N . ILE A 1 278 ? 24.450 14.416 -2.831 1.00 78.00 278 ILE A N 1
ATOM 2161 C CA . ILE A 1 278 ? 23.558 15.120 -1.899 1.00 78.00 278 ILE A CA 1
ATOM 2162 C C . ILE A 1 278 ? 24.029 14.845 -0.469 1.00 78.00 278 ILE A C 1
ATOM 2164 O O . ILE A 1 278 ? 24.223 13.689 -0.097 1.00 78.00 278 ILE A O 1
ATOM 2168 N N . THR A 1 279 ? 24.185 15.879 0.348 1.00 84.31 279 THR A N 1
ATOM 2169 C CA . THR A 1 279 ? 24.550 15.753 1.765 1.00 84.31 279 THR A CA 1
ATOM 2170 C C . THR A 1 279 ? 23.358 15.337 2.636 1.00 84.31 279 THR A C 1
ATOM 2172 O O . THR A 1 279 ? 22.192 15.470 2.259 1.00 84.31 279 THR A O 1
ATOM 2175 N N . LEU A 1 280 ? 23.621 14.860 3.860 1.00 83.94 280 LEU A N 1
ATOM 2176 C CA . LEU A 1 280 ? 22.558 14.568 4.835 1.00 83.94 280 LEU A CA 1
ATOM 2177 C C . LEU A 1 280 ? 21.693 15.797 5.138 1.00 83.94 280 LEU A C 1
ATOM 2179 O O . LEU A 1 280 ? 20.477 15.673 5.270 1.00 83.94 280 LEU A O 1
ATOM 2183 N N . GLN A 1 281 ? 22.309 16.973 5.226 1.00 84.62 281 GLN A N 1
ATOM 2184 C CA . GLN A 1 281 ? 21.604 18.215 5.516 1.00 84.62 281 GLN A CA 1
ATOM 2185 C C . GLN A 1 281 ? 20.637 18.591 4.388 1.00 84.62 281 GLN A C 1
ATOM 2187 O O . GLN A 1 281 ? 19.457 18.809 4.658 1.00 84.62 281 GLN A O 1
ATOM 2192 N N . GLU A 1 282 ? 21.107 18.601 3.139 1.00 81.44 282 GLU A N 1
ATOM 2193 C CA . GLU A 1 282 ? 20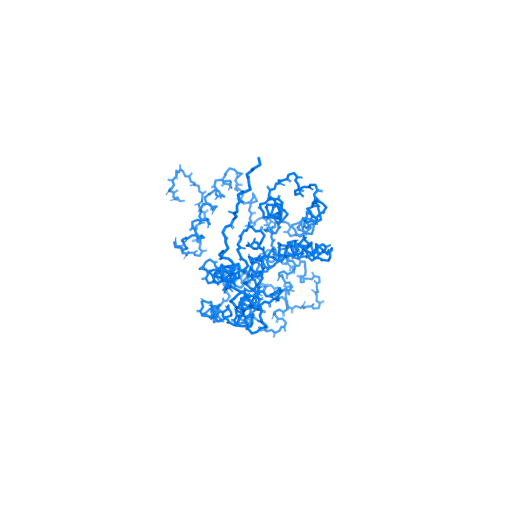.271 18.888 1.964 1.00 81.44 282 GLU A CA 1
ATOM 2194 C C . GLU A 1 282 ? 19.138 17.867 1.831 1.00 81.44 282 GLU A C 1
ATOM 2196 O O . GLU A 1 282 ? 17.987 18.228 1.570 1.00 81.44 282 GLU A O 1
ATOM 2201 N N . HIS A 1 283 ? 19.435 16.590 2.092 1.00 83.56 283 HIS A N 1
ATOM 2202 C CA . HIS A 1 283 ? 18.423 15.544 2.097 1.00 83.56 283 HIS A CA 1
ATOM 2203 C C . HIS A 1 283 ? 17.333 15.822 3.140 1.00 83.56 283 HIS A C 1
ATOM 2205 O O . HIS A 1 283 ? 16.150 15.806 2.804 1.00 83.56 283 HIS A O 1
ATOM 2211 N N . LEU A 1 284 ? 17.701 16.121 4.391 1.00 85.31 284 LEU A N 1
ATOM 2212 C CA . LEU A 1 284 ? 16.738 16.402 5.461 1.00 85.31 284 LEU A CA 1
ATOM 2213 C C . LEU A 1 284 ? 15.897 17.654 5.177 1.00 85.31 284 LEU A C 1
ATOM 2215 O O . LEU A 1 284 ? 14.680 17.615 5.360 1.00 85.31 284 LEU A O 1
ATOM 2219 N N . GLN A 1 285 ? 16.510 18.734 4.687 1.00 84.44 285 GLN A N 1
ATOM 2220 C CA . GLN A 1 285 ? 15.795 19.956 4.297 1.00 84.44 285 GLN A CA 1
ATOM 2221 C C . GLN A 1 285 ? 14.768 19.675 3.192 1.00 84.44 285 GLN A C 1
ATOM 2223 O O . GLN A 1 285 ? 13.606 20.078 3.301 1.00 84.44 285 GLN A O 1
ATOM 2228 N N . THR A 1 286 ? 15.161 18.892 2.185 1.00 82.94 286 THR A N 1
ATOM 2229 C CA . THR A 1 286 ? 14.267 18.449 1.107 1.00 82.94 286 THR A CA 1
ATOM 2230 C C . THR A 1 286 ? 13.107 17.609 1.647 1.00 82.94 286 THR A C 1
ATOM 2232 O O . THR A 1 286 ? 11.956 17.825 1.264 1.00 82.94 286 THR A O 1
ATOM 2235 N N . GLN A 1 287 ? 13.370 16.678 2.575 1.00 87.00 287 GLN A N 1
ATOM 2236 C CA . GLN A 1 287 ? 12.324 15.825 3.152 1.00 87.00 287 GLN A CA 1
ATOM 2237 C C . GLN A 1 287 ? 11.287 16.622 3.953 1.00 87.00 287 GLN A C 1
ATOM 2239 O O . GLN A 1 287 ? 10.097 16.327 3.856 1.00 87.00 287 GLN A O 1
ATOM 2244 N N . VAL A 1 288 ? 11.691 17.651 4.707 1.00 87.56 288 VAL A N 1
ATOM 2245 C CA . VAL A 1 288 ? 10.743 18.508 5.446 1.00 87.56 288 VAL A CA 1
ATOM 2246 C C . VAL A 1 288 ? 9.778 19.204 4.485 1.00 87.56 288 VAL A C 1
ATOM 2248 O O . VAL A 1 288 ? 8.561 19.169 4.695 1.00 87.56 288 VAL A O 1
ATOM 2251 N N . TRP A 1 289 ? 10.302 19.782 3.401 1.00 85.25 289 TRP A N 1
ATOM 2252 C CA . TRP A 1 289 ? 9.473 20.398 2.366 1.00 85.25 289 TRP A CA 1
ATOM 2253 C C . TRP A 1 289 ? 8.550 19.373 1.694 1.00 85.25 289 TRP A C 1
ATOM 2255 O O . TRP A 1 289 ? 7.348 19.622 1.565 1.00 85.25 289 TRP A O 1
ATOM 2265 N N . ALA A 1 290 ? 9.077 18.199 1.329 1.00 87.19 290 ALA A N 1
ATOM 2266 C CA . ALA A 1 290 ? 8.306 17.136 0.689 1.00 87.19 290 ALA A CA 1
ATOM 2267 C C . ALA A 1 290 ? 7.145 16.663 1.578 1.00 87.19 290 ALA A C 1
ATOM 2269 O O . ALA A 1 290 ? 6.013 16.554 1.108 1.00 87.19 290 ALA A O 1
ATOM 2270 N N . LEU A 1 291 ? 7.386 16.467 2.879 1.00 89.56 291 LEU A N 1
ATOM 2271 C CA . LEU A 1 291 ? 6.348 16.096 3.844 1.00 89.56 291 LEU A CA 1
ATOM 2272 C C . LEU A 1 291 ? 5.259 17.169 3.948 1.00 89.56 291 LEU A C 1
ATOM 2274 O O . LEU A 1 291 ? 4.073 16.850 3.839 1.00 89.56 291 LEU A O 1
ATOM 2278 N N . ALA A 1 292 ? 5.639 18.441 4.097 1.00 89.94 292 ALA A N 1
ATOM 2279 C CA . ALA A 1 292 ? 4.679 19.544 4.133 1.00 89.94 292 ALA A CA 1
ATOM 2280 C C . ALA A 1 292 ? 3.853 19.616 2.836 1.00 89.94 292 ALA A C 1
ATOM 2282 O O . ALA A 1 292 ? 2.634 19.812 2.865 1.00 89.94 292 ALA A O 1
ATOM 2283 N N . ARG A 1 293 ? 4.498 19.390 1.686 1.00 88.06 293 ARG A N 1
ATOM 2284 C CA . ARG A 1 293 ? 3.846 19.355 0.375 1.00 88.06 293 ARG A CA 1
ATOM 2285 C C . ARG A 1 293 ? 2.868 18.190 0.253 1.00 88.06 293 ARG A C 1
ATOM 2287 O O . ARG A 1 293 ? 1.753 18.412 -0.219 1.00 88.06 293 ARG A O 1
ATOM 2294 N N . TYR A 1 294 ? 3.243 16.986 0.679 1.00 89.88 294 TYR A N 1
ATOM 2295 C CA . TYR A 1 294 ? 2.378 15.803 0.646 1.00 89.88 294 TYR A CA 1
ATOM 2296 C C . TYR A 1 294 ? 1.164 15.951 1.566 1.00 89.88 294 TYR A C 1
ATOM 2298 O O . TYR A 1 294 ? 0.045 15.635 1.154 1.00 89.88 294 TYR A O 1
ATOM 2306 N N . LEU A 1 295 ? 1.342 16.523 2.762 1.00 92.12 295 LEU A N 1
ATOM 2307 C CA . LEU A 1 295 ? 0.227 16.864 3.651 1.00 92.12 295 LEU A CA 1
ATOM 2308 C C . LEU A 1 295 ? -0.716 17.877 2.993 1.00 92.12 295 LEU A C 1
ATOM 2310 O O . LEU A 1 295 ? -1.927 17.654 2.951 1.00 92.12 295 LEU A O 1
ATOM 2314 N N . ARG A 1 296 ? -0.170 18.945 2.392 1.00 93.31 296 ARG A N 1
ATOM 2315 C CA . ARG A 1 296 ? -0.966 19.934 1.649 1.00 93.31 296 ARG A CA 1
ATOM 2316 C C . ARG A 1 296 ? -1.751 19.290 0.513 1.00 93.31 296 ARG A C 1
ATOM 2318 O O . ARG A 1 296 ? -2.932 19.566 0.367 1.00 93.31 296 ARG A O 1
ATOM 2325 N N . LEU A 1 297 ? -1.109 18.438 -0.283 1.00 92.12 297 LEU A N 1
ATOM 2326 C CA . LEU A 1 297 ? -1.732 17.767 -1.422 1.00 92.12 297 LEU A CA 1
ATOM 2327 C C . LEU A 1 297 ? -2.818 16.767 -1.013 1.00 92.12 297 LEU A C 1
ATOM 2329 O O . LEU A 1 297 ? -3.742 16.537 -1.788 1.00 92.12 297 LEU A O 1
ATOM 2333 N N . THR A 1 298 ? -2.721 16.189 0.186 1.00 92.31 298 THR A N 1
ATOM 2334 C CA . THR A 1 298 ? -3.743 15.284 0.733 1.00 92.31 298 THR A CA 1
ATOM 2335 C C . THR A 1 298 ? -5.040 16.027 1.061 1.00 92.31 298 THR A C 1
ATOM 2337 O O . THR A 1 298 ? -6.116 15.454 0.945 1.00 92.31 298 THR A O 1
ATOM 2340 N N . VAL A 1 299 ? -4.956 17.303 1.453 1.00 92.75 299 VAL A N 1
ATOM 2341 C CA . VAL A 1 299 ? -6.131 18.141 1.757 1.00 92.75 299 VAL A CA 1
ATOM 2342 C C . VAL A 1 299 ? -6.596 18.927 0.528 1.00 92.75 299 VAL A C 1
ATOM 2344 O O . VAL A 1 299 ? -7.790 19.039 0.267 1.00 92.75 299 VAL A O 1
ATOM 2347 N N . TRP A 1 300 ? -5.651 19.480 -0.233 1.00 93.06 300 TRP A N 1
ATOM 2348 C CA . TRP A 1 300 ? -5.901 20.311 -1.405 1.00 93.06 300 T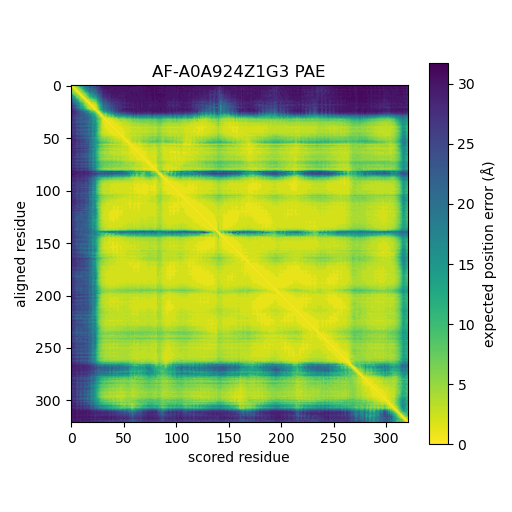RP A CA 1
ATOM 2349 C C . TRP A 1 300 ? -4.946 19.927 -2.546 1.00 93.06 300 TRP A C 1
ATOM 2351 O O . TRP A 1 300 ? -3.840 20.478 -2.653 1.00 93.06 300 TRP A O 1
ATOM 2361 N N . PRO A 1 301 ? -5.340 18.981 -3.420 1.00 90.56 301 PRO A N 1
ATOM 2362 C CA . PRO A 1 301 ? -4.490 18.452 -4.484 1.00 90.56 301 PRO A CA 1
ATOM 2363 C C . PRO A 1 301 ? -4.381 19.435 -5.662 1.00 90.56 301 PRO A C 1
ATOM 2365 O O . PRO A 1 301 ? -4.838 19.169 -6.771 1.00 90.56 301 PRO A O 1
ATOM 2368 N N . ARG A 1 302 ? -3.784 20.611 -5.426 1.00 88.25 302 ARG A N 1
ATOM 2369 C CA . ARG A 1 302 ? -3.518 21.631 -6.449 1.00 88.25 302 ARG A CA 1
ATOM 2370 C C . ARG A 1 302 ? -2.209 22.405 -6.176 1.00 88.25 302 ARG A C 1
ATOM 2372 O O . ARG A 1 302 ? -1.894 22.712 -5.021 1.00 88.25 302 ARG A O 1
ATOM 2379 N N . PRO A 1 303 ? -1.433 22.754 -7.221 1.00 87.88 303 PRO A N 1
ATOM 2380 C CA . PRO A 1 303 ? -1.451 22.132 -8.544 1.00 87.88 303 PRO A CA 1
ATOM 2381 C C . PRO A 1 303 ? -0.861 20.714 -8.471 1.00 87.88 303 PRO A C 1
ATOM 2383 O O . PRO A 1 303 ? 0.135 20.486 -7.767 1.00 87.88 303 PRO A O 1
ATOM 2386 N N . LEU A 1 304 ? -1.496 19.779 -9.182 1.00 85.31 304 LEU A N 1
ATOM 2387 C CA . LEU A 1 304 ? -0.892 18.499 -9.538 1.00 85.31 304 LEU A CA 1
ATOM 2388 C C . LEU A 1 304 ? -0.077 18.743 -10.798 1.00 85.31 304 LEU A C 1
ATOM 2390 O O . LEU A 1 304 ? -0.633 19.004 -11.861 1.00 85.31 304 LEU A O 1
ATOM 2394 N N . ILE A 1 305 ? 1.235 18.731 -10.630 1.00 85.50 305 ILE A N 1
ATOM 2395 C CA . ILE A 1 305 ? 2.179 18.724 -11.736 1.00 85.50 305 ILE A CA 1
ATOM 2396 C C . ILE A 1 305 ? 2.992 17.453 -11.611 1.00 85.50 305 ILE A C 1
ATOM 2398 O O . ILE A 1 305 ? 3.041 16.814 -10.560 1.00 85.50 305 ILE A O 1
ATOM 2402 N N . PHE A 1 306 ? 3.552 17.067 -12.735 1.00 72.88 306 PHE A N 1
ATOM 2403 C CA . PHE A 1 306 ? 4.219 15.796 -12.881 1.00 72.88 306 PHE A CA 1
ATOM 2404 C C . PHE A 1 306 ? 5.610 15.779 -12.244 1.00 72.88 306 PHE A C 1
ATOM 2406 O O . PHE A 1 306 ? 5.984 14.786 -11.630 1.00 72.88 306 PHE A O 1
ATOM 2413 N N . ASP A 1 307 ? 6.321 16.900 -12.335 1.00 75.06 307 ASP A N 1
ATOM 2414 C CA . ASP A 1 307 ? 7.595 17.138 -11.674 1.00 75.06 307 ASP A CA 1
ATOM 2415 C C . ASP A 1 307 ? 7.520 18.478 -10.934 1.00 75.06 307 ASP A C 1
ATOM 2417 O O . ASP A 1 307 ? 6.982 19.456 -11.457 1.00 75.06 307 ASP A O 1
ATOM 2421 N N . TYR A 1 308 ? 8.005 18.493 -9.695 1.00 75.81 308 TYR A N 1
ATOM 2422 C CA . TYR A 1 308 ? 8.042 19.675 -8.839 1.00 75.81 308 TYR A CA 1
ATOM 2423 C C . TYR A 1 308 ? 9.405 20.386 -8.856 1.00 75.81 308 TYR A C 1
ATOM 2425 O O . TYR A 1 308 ? 9.547 21.380 -8.146 1.00 75.81 308 TYR A O 1
ATOM 2433 N N . GLY A 1 309 ? 10.355 19.922 -9.676 1.00 69.56 309 GLY A N 1
ATOM 2434 C CA . GLY A 1 309 ? 11.683 20.509 -9.855 1.00 69.56 309 GLY A CA 1
ATOM 2435 C C . GLY A 1 309 ? 12.802 19.658 -9.250 1.00 69.56 309 GLY A C 1
ATOM 2436 O O . GLY A 1 309 ? 12.555 18.693 -8.532 1.00 69.56 309 GLY A O 1
ATOM 2437 N N . ASP A 1 310 ? 14.044 20.034 -9.549 1.00 59.56 310 ASP A N 1
ATOM 2438 C CA . ASP A 1 310 ? 15.284 19.350 -9.157 1.00 59.56 310 ASP A CA 1
ATOM 2439 C C . ASP A 1 310 ? 16.083 20.097 -8.070 1.00 59.56 310 ASP A C 1
ATOM 2441 O O . ASP A 1 310 ? 16.970 19.518 -7.438 1.00 59.56 310 ASP A O 1
ATOM 2445 N N . ARG A 1 311 ? 15.755 21.369 -7.808 1.00 54.47 311 ARG A N 1
ATOM 2446 C CA . ARG A 1 311 ? 16.395 22.207 -6.786 1.00 54.47 311 ARG A CA 1
ATOM 2447 C C . ARG A 1 311 ? 15.498 22.377 -5.566 1.00 54.47 311 ARG A C 1
ATOM 2449 O O . ARG A 1 311 ? 14.520 23.119 -5.570 1.00 54.47 311 ARG A O 1
ATOM 2456 N N . PHE A 1 312 ? 15.865 21.699 -4.485 1.00 58.97 312 PHE A N 1
ATOM 2457 C CA . PHE A 1 312 ? 15.216 21.835 -3.181 1.00 58.97 312 PHE A CA 1
ATOM 2458 C C . PHE A 1 312 ? 16.225 22.296 -2.131 1.00 58.97 312 PHE A C 1
ATOM 2460 O O . PHE A 1 312 ? 16.467 21.616 -1.138 1.00 58.97 312 PHE A O 1
ATOM 2467 N N . VAL A 1 313 ? 16.822 23.469 -2.345 1.00 51.84 313 VAL A N 1
ATOM 2468 C CA . VAL A 1 313 ? 17.542 24.174 -1.279 1.00 51.84 313 VAL A CA 1
ATOM 2469 C C . VAL A 1 313 ? 16.691 25.365 -0.877 1.00 51.84 313 VAL A C 1
ATOM 2471 O O . VAL A 1 313 ? 16.585 26.357 -1.591 1.00 51.84 313 VAL A O 1
ATOM 2474 N N . VAL A 1 314 ? 16.027 25.225 0.266 1.00 50.50 314 VAL A N 1
ATOM 2475 C CA . VAL A 1 314 ? 15.232 26.292 0.869 1.00 50.50 314 VAL A CA 1
ATOM 2476 C C . VAL A 1 314 ? 16.216 27.279 1.493 1.00 50.50 314 VAL A C 1
ATOM 2478 O O . VAL A 1 314 ? 16.770 27.002 2.554 1.00 50.50 314 VAL A O 1
ATOM 2481 N N . SER A 1 315 ? 16.467 28.410 0.833 1.00 48.31 315 SER A N 1
ATOM 2482 C CA . SER A 1 315 ? 17.208 29.522 1.443 1.00 48.31 315 SER A CA 1
ATOM 2483 C C . SER A 1 315 ? 16.353 30.281 2.463 1.00 48.31 315 SER A C 1
ATOM 2485 O O . SER A 1 315 ? 16.905 30.863 3.388 1.00 48.31 315 SER A O 1
ATOM 2487 N N . ASP A 1 316 ? 15.021 30.228 2.328 1.00 46.00 316 ASP A N 1
ATOM 2488 C CA . ASP A 1 316 ? 14.054 30.826 3.254 1.00 46.00 316 ASP A CA 1
ATOM 2489 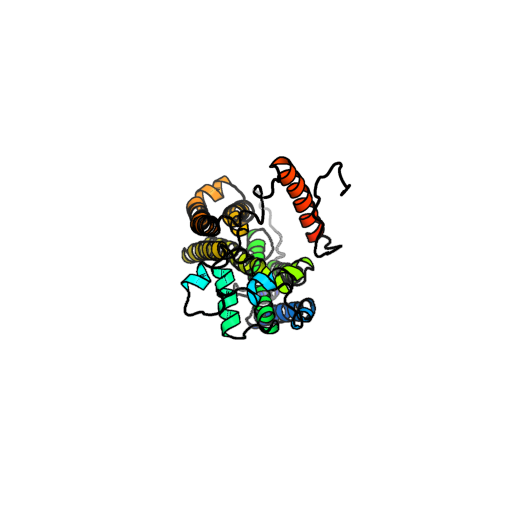C C . ASP A 1 316 ? 12.668 30.162 3.169 1.00 46.00 316 ASP A C 1
ATOM 2491 O O . ASP A 1 316 ? 12.290 29.593 2.140 1.00 46.00 316 ASP A O 1
ATOM 2495 N N . LEU A 1 317 ? 11.878 30.258 4.246 1.00 39.66 317 LEU A N 1
ATOM 2496 C CA . LEU A 1 317 ? 10.510 29.722 4.340 1.00 39.66 317 LEU A CA 1
ATOM 2497 C C . LEU A 1 317 ? 9.623 30.256 3.197 1.00 39.66 317 LEU A C 1
ATOM 2499 O O . LEU A 1 317 ? 9.108 31.369 3.251 1.00 39.66 317 LEU A O 1
ATOM 2503 N N . GLY A 1 318 ? 9.402 29.431 2.170 1.00 46.56 318 GLY A N 1
ATOM 2504 C CA . GLY A 1 318 ? 8.458 29.718 1.086 1.00 46.56 318 GLY A CA 1
ATOM 2505 C C . GLY A 1 318 ? 9.058 30.227 -0.227 1.00 46.56 318 GLY A C 1
ATOM 2506 O O . GLY A 1 318 ? 8.279 30.497 -1.140 1.00 46.56 318 GLY A O 1
ATOM 2507 N N . GLN A 1 319 ? 10.385 30.303 -0.374 1.00 36.75 319 GLN A N 1
ATOM 2508 C CA . GLN A 1 319 ? 11.017 30.529 -1.680 1.00 36.75 319 GLN A CA 1
ATOM 2509 C C . GLN A 1 319 ? 11.683 29.256 -2.216 1.00 36.75 319 GLN A C 1
ATOM 2511 O O . GLN A 1 319 ? 12.381 28.546 -1.495 1.00 36.75 319 GLN A O 1
ATOM 2516 N N . ILE A 1 320 ? 11.406 28.966 -3.490 1.00 42.16 320 ILE A N 1
ATOM 2517 C CA . ILE A 1 320 ? 12.037 27.917 -4.297 1.00 42.16 320 ILE A CA 1
ATOM 2518 C C . ILE A 1 320 ? 12.962 28.653 -5.276 1.00 42.16 320 ILE A C 1
ATOM 2520 O O . ILE A 1 320 ? 12.494 29.589 -5.929 1.00 42.16 320 ILE A O 1
ATOM 2524 N N . VAL A 1 321 ? 14.235 28.255 -5.360 1.00 46.88 321 VAL A N 1
ATOM 2525 C CA . VAL A 1 321 ? 15.189 28.691 -6.400 1.00 46.88 321 VAL A CA 1
ATOM 2526 C C . VAL A 1 321 ? 15.484 27.521 -7.317 1.00 46.88 321 VAL A C 1
ATOM 2528 O O . VAL A 1 321 ? 15.794 26.440 -6.777 1.00 46.88 321 VAL A O 1
#

Solvent-accessible surface area (backbone atoms only — not comparable to full-atom values): 17424 Å² total; per-residue (Å²): 143,82,86,84,82,81,84,93,83,86,82,82,56,72,71,61,51,50,61,48,47,67,75,61,51,95,64,74,73,54,71,65,58,54,52,50,52,53,51,50,51,47,50,48,40,47,72,73,51,45,77,37,45,81,40,74,80,56,78,58,21,42,46,57,55,77,68,33,67,32,36,74,42,75,87,47,50,66,38,26,52,65,50,28,83,97,31,88,36,38,40,9,29,56,43,31,40,55,49,15,56,48,28,77,75,52,51,93,46,47,46,62,52,32,51,52,27,49,53,45,49,46,50,34,30,55,47,41,25,58,30,40,27,52,50,30,56,58,62,74,41,52,82,80,53,16,53,60,52,14,45,51,53,23,51,53,54,61,62,33,74,78,47,49,53,35,38,57,38,66,61,31,39,34,56,37,53,24,49,38,20,52,48,43,22,52,35,23,39,54,50,15,68,76,64,73,43,65,67,27,45,50,51,14,36,54,25,39,39,53,10,23,26,28,33,74,75,49,73,50,47,42,59,51,49,52,51,46,34,21,65,43,72,55,65,32,60,73,58,30,48,75,75,42,44,71,58,46,57,52,37,52,52,26,49,54,61,28,49,52,25,33,58,76,36,54,64,47,65,71,78,53,66,64,64,69,76,53,48,73,66,55,49,51,56,34,48,55,52,49,51,56,49,51,55,44,40,74,78,47,66,67,86,81,66,95,73,94,77,90,58,59,61,70,87,48,99,90,51,82,98

Nearest PDB structures (foldseek):
  8pn9-assembly1_A  TM=5.106E-01  e=1.593E-02  Homo sapiens
  8age-assembly1_A  TM=5.101E-01  e=7.764E-02  Saccharomyces cerevisiae
  6ezn-assembly1_F  TM=5.522E-01  e=2.025E-01  Saccharomyces cerevisiae S288C
  8d9p-assembly1_A  TM=2.621E-01  e=5.927E+00  synthetic construct
  6z0c-assembly4_D  TM=2.410E-01  e=8.274E+00  Escherichia coli

Foldseek 3Di:
DDDDDDDDPPDPCPVVVVVVVVVVPPDDDPPVVLVVLLVVLLVLLCVQQVVLLPPDADDLSCLLAVVQPLLQDVVPLVSLQQPSALGLLQLQSLLSPVNSVLCVVPNRNVNSLLVVLSVLLSLLLSLQLLLQLLQCVQAPHDNVVSNVVSSVVSSCVSNQPVCNCCRSNSSVVLVSLLSNLLSLLNNLLSVCVVPVDCVSLVSNLVSLLNSLSRDDVSCCSLVVNLVSCCVGPPVHNVVSCVPCVVSSVSSNCSVVSNVVSCVSNVVSQPPDDCNVVQDPVLVVQQVVVVVVVVVCCNVPVPPDDPDPDDFRDPPDDPDTD

Sequence (321 aa):
MSAQQFPQTLQNDAASDTALAELFGSRAAPRRIKTLCAGLILLLVLLTHGRSWHGEFVLDDSGTVLRNNSIRDLSNLSAVLRDGEFTTVAGRPLLNLSFAINYALGGIRPEGYHLVNYFIHVTVALMLLALMRRVLLLFSATRTAAFPLALIISLLWCVHPLTINAVSYVSQRAESLVSLCYVTVLWAFLKGVQSGQRRWFLVSVLAAWLGAFTKEIIATVPVAVVALDTVVVTRHWKLAWRRHWGIYFSLLSSWIPLAICMWASKARAGTVGFGMGITLQEHLQTQVWALARYLRLTVWPRPLIFDYGDRFVVSDLGQIV

Mean predicted aligned error: 8.81 Å

Secondary structure (DSSP, 8-state):
---PPPP---SS-HHHHHHHHHHTSS--S-HHHHHHHHHHHHHHHHHHHGGGGGPPP-TTHIIIIIS-STTS-TT-HHHHHH--TTSTTTT-HHHHHHHHHHHHHHTT-HHHHHHHHHHHHHHHHHHHHHHHHHHHHHHT--HHHHHHHHHHHHHHHHT-TTHHHHHHSGGGHHHHHHHHHHHHHHHHHHHHHHH--HHHHHHHHHHHHHHHTT-GGGGGHHHHHHHHIIIIISSSHHHHHHHHHHHHHHHHTTHHHHHHHHHHTGGGTTTSGGGGT--HHHHHHHHHHHHHHHHHHHH---S--S---S----SSTT---